Protein AF-A0A8B7E4Q3-F1 (afdb_monomer_lite)

Radius of gyration: 34.25 Å; chains: 1; bounding box: 124×42×82 Å

Structure (mmCIF, N/CA/C/O backbone):
data_AF-A0A8B7E4Q3-F1
#
_entry.id   AF-A0A8B7E4Q3-F1
#
loop_
_atom_site.group_PDB
_atom_site.id
_atom_site.type_symbol
_atom_site.label_atom_id
_atom_site.label_alt_id
_atom_site.label_comp_id
_atom_site.label_asym_id
_atom_site.label_entity_id
_atom_site.label_seq_id
_atom_site.pdbx_PDB_ins_code
_atom_site.Cartn_x
_atom_site.Cartn_y
_atom_site.Cartn_z
_atom_site.occupancy
_atom_site.B_iso_or_equiv
_atom_site.auth_seq_id
_atom_site.auth_comp_id
_atom_site.auth_asym_id
_atom_site.auth_atom_id
_atom_site.pdbx_PDB_model_num
ATOM 1 N N . GLU A 1 1 ? 48.340 -11.594 -57.874 1.00 63.03 1 GLU A N 1
ATOM 2 C CA . GLU A 1 1 ? 48.490 -11.713 -56.404 1.00 63.03 1 GLU A CA 1
ATOM 3 C C . GLU A 1 1 ? 48.095 -10.450 -55.643 1.00 63.03 1 GLU A C 1
ATOM 5 O O . GLU A 1 1 ? 47.131 -10.511 -54.893 1.00 63.03 1 GLU A O 1
ATOM 10 N N . SER A 1 2 ? 48.742 -9.301 -55.885 1.00 68.12 2 SER A N 1
ATOM 11 C CA . SER A 1 2 ? 48.468 -8.032 -55.172 1.00 68.12 2 SER A CA 1
ATOM 12 C C . SER A 1 2 ? 46.992 -7.574 -55.202 1.00 68.12 2 SER A C 1
ATOM 14 O O . SER A 1 2 ? 46.429 -7.210 -54.172 1.00 68.12 2 SER A O 1
ATOM 16 N N . VAL A 1 3 ? 46.312 -7.699 -56.349 1.00 72.69 3 VAL A N 1
ATOM 17 C CA . VAL A 1 3 ? 44.893 -7.304 -56.499 1.00 72.69 3 VAL A CA 1
ATOM 18 C C . VAL A 1 3 ? 43.944 -8.160 -55.641 1.00 72.69 3 VAL A C 1
ATOM 20 O O . VAL A 1 3 ? 42.992 -7.633 -55.069 1.00 72.69 3 VAL A O 1
ATOM 23 N N . ASN A 1 4 ? 44.225 -9.459 -55.479 1.00 83.12 4 ASN A N 1
ATOM 24 C CA . ASN A 1 4 ? 43.410 -10.347 -54.638 1.00 83.12 4 ASN A CA 1
ATOM 25 C C . ASN A 1 4 ? 43.592 -10.047 -53.146 1.00 83.12 4 ASN A C 1
ATOM 27 O O . ASN A 1 4 ? 42.619 -10.067 -52.398 1.00 83.12 4 ASN A O 1
ATOM 31 N N . LEU A 1 5 ? 44.814 -9.716 -52.718 1.00 86.19 5 LEU A N 1
ATOM 32 C CA . LEU A 1 5 ? 45.098 -9.290 -51.344 1.00 86.19 5 LEU A CA 1
ATOM 33 C C . LEU A 1 5 ? 44.357 -7.997 -50.986 1.00 86.19 5 LEU A C 1
ATOM 35 O O . LEU A 1 5 ? 43.755 -7.915 -49.916 1.00 86.19 5 LEU A O 1
ATOM 39 N N . GLN A 1 6 ? 44.325 -7.023 -51.899 1.00 89.50 6 GLN A N 1
ATOM 40 C CA . GLN A 1 6 ? 43.583 -5.779 -51.688 1.00 89.50 6 GLN A CA 1
ATOM 41 C C . GLN A 1 6 ? 42.069 -6.018 -51.602 1.00 89.50 6 GLN A C 1
ATOM 43 O O . GLN A 1 6 ? 41.389 -5.427 -50.764 1.00 89.50 6 GLN A O 1
ATOM 48 N N . MET A 1 7 ? 41.533 -6.908 -52.440 1.00 90.31 7 MET A N 1
ATOM 49 C CA . MET A 1 7 ? 40.113 -7.261 -52.415 1.00 90.31 7 MET A CA 1
ATOM 50 C C . MET A 1 7 ? 39.722 -7.953 -51.100 1.00 90.31 7 MET A C 1
ATOM 52 O O . MET A 1 7 ? 38.704 -7.605 -50.503 1.00 90.31 7 MET A O 1
ATOM 56 N N . ILE A 1 8 ? 40.555 -8.877 -50.609 1.00 92.06 8 ILE A N 1
ATOM 57 C CA . ILE A 1 8 ? 40.358 -9.553 -49.318 1.00 92.06 8 ILE A CA 1
ATOM 58 C C . ILE A 1 8 ? 40.423 -8.550 -48.160 1.00 92.06 8 ILE A C 1
ATOM 60 O O . ILE A 1 8 ? 39.567 -8.585 -47.277 1.00 92.06 8 ILE A O 1
ATOM 64 N N . ALA A 1 9 ? 41.387 -7.626 -48.174 1.00 92.25 9 ALA A N 1
ATOM 65 C CA . ALA A 1 9 ? 41.511 -6.593 -47.148 1.00 92.25 9 ALA A CA 1
ATOM 66 C C . ALA A 1 9 ? 40.266 -5.692 -47.082 1.00 92.25 9 ALA A C 1
ATOM 68 O O . ALA A 1 9 ? 39.753 -5.420 -45.996 1.00 92.25 9 ALA A O 1
ATOM 69 N N . ASN A 1 10 ? 39.733 -5.294 -48.240 1.00 93.12 10 ASN A N 1
ATOM 70 C CA . ASN A 1 10 ? 38.515 -4.489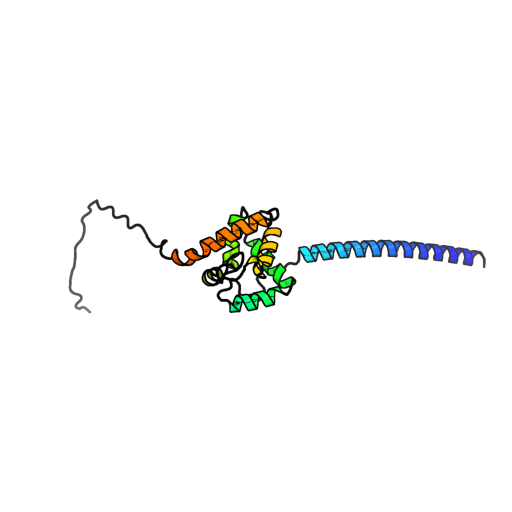 -48.311 1.00 93.12 10 ASN A CA 1
ATOM 71 C C . ASN A 1 10 ? 37.298 -5.253 -47.760 1.00 93.12 10 ASN A C 1
ATOM 73 O O . ASN A 1 10 ? 36.535 -4.696 -46.973 1.00 93.12 10 ASN A O 1
ATOM 77 N N . LEU A 1 11 ? 37.142 -6.538 -48.106 1.00 94.50 11 LEU A N 1
ATOM 78 C CA . LEU A 1 11 ? 36.062 -7.381 -47.579 1.00 94.50 11 LEU A CA 1
ATOM 79 C C . LEU A 1 11 ? 36.149 -7.547 -46.058 1.00 94.50 11 LEU A C 1
ATOM 81 O O . LEU A 1 11 ? 35.133 -7.452 -45.372 1.00 94.50 11 LEU A O 1
ATOM 85 N N . LEU A 1 12 ? 37.354 -7.754 -45.519 1.00 93.94 12 LEU A N 1
ATOM 86 C CA . LEU A 1 12 ? 37.570 -7.852 -44.075 1.00 93.94 12 LEU A CA 1
ATOM 87 C C . LEU A 1 12 ? 37.208 -6.547 -43.361 1.00 93.94 12 LEU A C 1
ATOM 89 O O . LEU A 1 12 ? 36.534 -6.592 -42.334 1.00 93.94 12 LEU A O 1
ATOM 93 N N . ALA A 1 13 ? 37.580 -5.394 -43.921 1.00 93.62 13 ALA A N 1
ATOM 94 C CA . ALA A 1 13 ? 37.199 -4.094 -43.374 1.00 93.62 13 ALA A CA 1
ATOM 95 C C . ALA A 1 13 ? 35.671 -3.910 -43.352 1.00 93.62 13 ALA A C 1
ATOM 97 O O . ALA A 1 13 ? 35.115 -3.481 -42.340 1.00 93.62 13 ALA A O 1
ATOM 98 N N . THR A 1 14 ? 34.974 -4.304 -44.424 1.00 95.44 14 THR A N 1
ATOM 99 C CA . THR A 1 14 ? 33.503 -4.276 -44.469 1.00 95.44 14 THR A CA 1
ATOM 100 C C . THR A 1 14 ? 32.882 -5.199 -43.421 1.00 95.44 14 THR A C 1
ATOM 102 O O . THR A 1 14 ? 31.954 -4.801 -42.720 1.00 95.44 14 THR A O 1
ATOM 105 N N . VAL A 1 15 ? 33.402 -6.420 -43.265 1.00 96.44 15 VAL A N 1
ATOM 106 C CA . VAL A 1 15 ? 32.907 -7.367 -42.256 1.00 96.44 15 VAL A CA 1
ATOM 107 C C . VAL A 1 15 ? 33.119 -6.826 -40.842 1.00 96.44 15 VAL A C 1
ATOM 109 O O . VAL A 1 15 ? 32.200 -6.906 -40.030 1.00 96.44 15 VAL A O 1
ATOM 112 N N . ILE A 1 16 ? 34.282 -6.239 -40.547 1.00 96.00 16 ILE A N 1
ATOM 113 C CA . ILE A 1 16 ? 34.574 -5.637 -39.237 1.00 96.00 16 ILE A CA 1
ATOM 114 C C . ILE A 1 16 ? 33.615 -4.478 -38.949 1.00 96.00 16 ILE A C 1
ATOM 116 O O . ILE A 1 16 ? 33.017 -4.448 -37.875 1.00 96.00 16 ILE A O 1
ATOM 120 N N . SER A 1 17 ? 33.397 -3.586 -39.919 1.00 95.19 17 SER A N 1
ATOM 121 C CA . SER A 1 17 ? 32.436 -2.483 -39.780 1.00 95.19 17 SER A CA 1
ATOM 122 C C . SER A 1 17 ? 31.033 -3.001 -39.451 1.00 95.19 17 SER A C 1
ATOM 124 O O . SER A 1 17 ? 30.410 -2.560 -38.487 1.00 95.19 17 SER A O 1
ATOM 126 N N . ASN A 1 18 ? 30.560 -4.011 -40.189 1.00 96.56 18 ASN A N 1
ATOM 127 C CA . ASN A 1 18 ? 29.249 -4.611 -39.946 1.00 96.56 18 ASN A CA 1
ATOM 128 C C . ASN A 1 18 ? 29.158 -5.253 -38.549 1.00 96.56 18 ASN A C 1
ATOM 130 O O . ASN A 1 18 ? 28.115 -5.187 -37.901 1.00 96.56 18 ASN A O 1
ATOM 134 N N . GLN A 1 19 ? 30.242 -5.865 -38.060 1.00 95.38 19 GLN A N 1
ATOM 135 C CA . GLN A 1 19 ? 30.295 -6.449 -36.715 1.00 95.38 19 GLN A CA 1
ATOM 136 C C . GLN A 1 19 ? 30.190 -5.389 -35.613 1.00 95.38 19 GLN A C 1
ATOM 138 O O . GLN A 1 19 ? 29.518 -5.615 -34.604 1.00 95.38 19 GLN A O 1
ATOM 143 N N . GLU A 1 20 ? 30.833 -4.236 -35.783 1.00 95.75 20 GLU A N 1
ATOM 144 C CA . GLU A 1 20 ? 30.731 -3.132 -34.825 1.00 95.75 20 GLU A CA 1
ATOM 145 C C . GLU A 1 20 ? 29.317 -2.555 -34.765 1.00 95.75 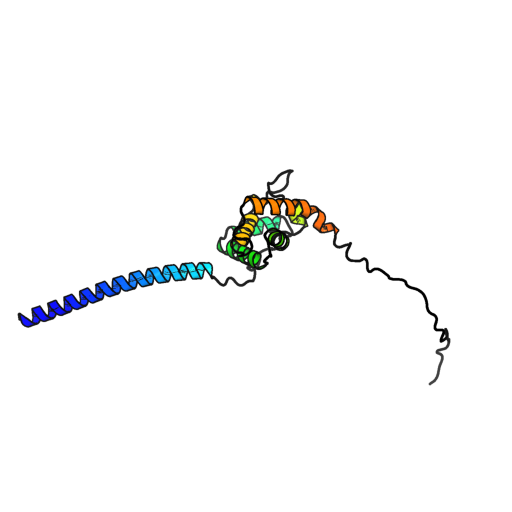20 GLU A C 1
ATOM 147 O O . GLU A 1 20 ? 28.796 -2.309 -33.673 1.00 95.75 20 GLU A O 1
ATOM 152 N N . ASP A 1 21 ? 28.666 -2.402 -35.916 1.00 96.69 21 ASP A N 1
ATOM 153 C CA . ASP A 1 21 ? 27.304 -1.880 -35.977 1.00 96.69 21 ASP A CA 1
ATOM 154 C C . ASP A 1 21 ? 26.291 -2.854 -35.364 1.00 96.69 21 ASP A C 1
ATOM 156 O O . ASP A 1 21 ? 25.466 -2.444 -34.544 1.00 96.69 21 ASP A O 1
ATOM 160 N N . ILE A 1 22 ? 26.424 -4.161 -35.626 1.00 97.06 22 ILE A N 1
ATOM 161 C CA . ILE A 1 22 ? 25.595 -5.192 -34.978 1.00 97.06 22 ILE A CA 1
ATOM 162 C C . ILE A 1 22 ? 25.733 -5.129 -33.451 1.00 97.06 22 ILE A C 1
ATOM 164 O O . ILE A 1 22 ? 24.725 -5.176 -32.740 1.00 97.06 22 ILE A O 1
ATOM 168 N N . LYS A 1 23 ? 26.957 -4.983 -32.925 1.00 97.00 23 LYS A N 1
ATOM 169 C CA . LYS A 1 23 ? 27.190 -4.880 -31.474 1.00 97.00 23 LYS A CA 1
ATOM 170 C C . LYS A 1 23 ? 26.499 -3.658 -30.868 1.00 97.00 23 LYS A C 1
ATOM 172 O O . LYS A 1 23 ? 25.874 -3.776 -29.812 1.00 97.00 23 LYS A O 1
ATOM 177 N N . LYS A 1 24 ? 26.561 -2.499 -31.535 1.00 95.81 24 LYS A N 1
ATOM 178 C CA . LYS A 1 24 ? 25.865 -1.279 -31.084 1.00 95.81 24 LYS A CA 1
ATOM 179 C C . LYS A 1 24 ? 24.353 -1.495 -31.036 1.00 95.81 24 LYS A C 1
ATOM 181 O O . LYS A 1 24 ? 23.717 -1.180 -30.027 1.00 95.81 24 LYS A O 1
ATOM 186 N N . THR A 1 25 ? 23.778 -2.090 -32.080 1.00 96.19 25 THR A N 1
ATOM 187 C CA . THR A 1 25 ? 22.341 -2.385 -32.135 1.00 96.19 25 THR A CA 1
ATOM 188 C C . THR A 1 25 ? 21.921 -3.384 -31.054 1.00 96.19 25 THR A C 1
ATOM 190 O O . THR A 1 25 ? 20.902 -3.181 -30.397 1.00 96.19 25 THR A O 1
ATOM 193 N N . GLN A 1 26 ? 22.721 -4.419 -30.784 1.00 96.38 26 GLN A N 1
ATOM 194 C CA . GLN A 1 26 ? 22.452 -5.378 -29.704 1.00 96.38 26 GLN A CA 1
ATOM 195 C C . GLN A 1 26 ? 22.461 -4.725 -28.317 1.00 96.38 26 GLN A C 1
ATOM 197 O O . GLN A 1 26 ? 21.591 -5.019 -27.490 1.00 96.38 26 GLN A O 1
ATOM 202 N N . ALA A 1 27 ? 23.401 -3.811 -28.058 1.00 96.12 27 ALA A N 1
ATOM 203 C CA .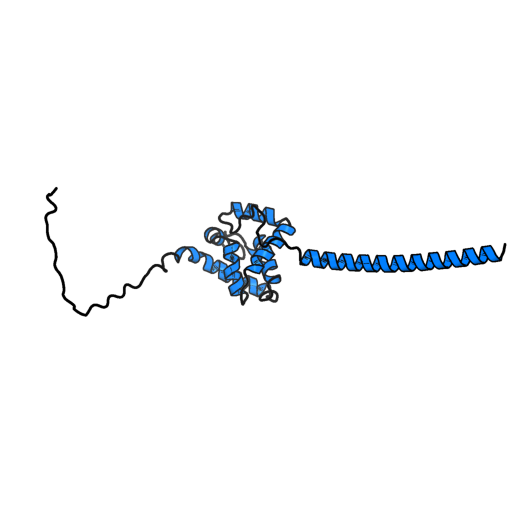 ALA A 1 27 ? 23.433 -3.053 -26.810 1.00 96.12 27 ALA A CA 1
ATOM 204 C C . ALA A 1 27 ? 22.164 -2.197 -26.646 1.00 96.12 27 ALA A C 1
ATOM 206 O O . ALA A 1 27 ? 21.533 -2.212 -25.585 1.00 96.12 27 ALA A O 1
ATOM 207 N N . MET A 1 28 ? 21.734 -1.523 -27.718 1.00 96.31 28 MET A N 1
ATOM 208 C CA . MET A 1 28 ? 20.493 -0.745 -27.734 1.00 96.31 28 MET A CA 1
ATOM 209 C C . MET A 1 28 ? 19.260 -1.624 -27.480 1.00 96.31 28 MET A C 1
ATOM 211 O O . MET A 1 28 ? 18.446 -1.297 -26.616 1.00 96.31 28 MET A O 1
ATOM 215 N N . HIS A 1 29 ? 19.133 -2.758 -28.175 1.00 94.69 29 HIS A N 1
ATOM 216 C CA . HIS A 1 29 ? 18.022 -3.694 -27.981 1.00 94.69 29 HIS A CA 1
ATOM 217 C C . HIS A 1 29 ? 17.989 -4.244 -26.555 1.00 94.69 29 HIS A C 1
ATOM 219 O O . HIS A 1 29 ? 16.922 -4.330 -25.956 1.00 94.69 29 HIS A O 1
ATOM 225 N N . THR A 1 30 ? 19.147 -4.552 -25.968 1.00 96.12 30 THR A N 1
ATOM 226 C CA . THR A 1 30 ? 19.236 -5.006 -24.573 1.00 96.12 30 THR A CA 1
ATOM 227 C C . THR A 1 30 ? 18.703 -3.941 -23.614 1.00 96.12 30 THR A C 1
ATOM 229 O O . THR A 1 30 ? 17.897 -4.246 -22.734 1.00 96.12 30 THR A O 1
ATOM 232 N N . ALA A 1 31 ? 19.077 -2.674 -23.814 1.00 93.75 31 ALA A N 1
ATOM 233 C CA . ALA A 1 31 ? 18.566 -1.562 -23.013 1.00 93.75 31 ALA A CA 1
ATOM 234 C C . ALA A 1 31 ? 17.048 -1.358 -23.196 1.00 93.75 31 ALA A C 1
ATOM 236 O O . ALA A 1 31 ? 16.321 -1.146 -22.219 1.00 93.75 31 ALA A O 1
ATOM 237 N N . GLN A 1 32 ? 16.548 -1.476 -24.430 1.00 94.31 32 GLN A N 1
ATOM 238 C CA . GLN A 1 32 ? 15.117 -1.410 -24.736 1.00 94.31 32 GLN A CA 1
ATOM 239 C C . GLN A 1 32 ? 14.344 -2.559 -24.077 1.00 94.31 32 GLN A C 1
ATOM 241 O O . GLN A 1 32 ? 13.346 -2.301 -23.407 1.00 94.31 32 GLN A O 1
ATOM 246 N N . ILE A 1 33 ? 14.831 -3.800 -24.168 1.00 93.31 33 ILE A N 1
ATOM 247 C CA . ILE A 1 33 ? 14.244 -4.978 -23.512 1.00 93.31 33 ILE A CA 1
ATOM 248 C C . ILE A 1 33 ? 14.216 -4.791 -21.994 1.00 93.31 33 ILE A C 1
ATOM 250 O O . ILE A 1 33 ? 13.194 -5.053 -21.368 1.00 93.31 33 ILE A O 1
ATOM 254 N N . GLN A 1 34 ? 15.287 -4.283 -21.380 1.00 90.44 34 GLN A N 1
ATOM 255 C CA . GLN A 1 34 ? 15.304 -3.994 -19.942 1.00 90.44 34 GLN A CA 1
ATOM 256 C C . GLN A 1 34 ? 14.295 -2.906 -19.545 1.00 90.44 34 GLN A C 1
ATOM 258 O O . GLN A 1 34 ? 13.744 -2.942 -18.444 1.00 90.44 34 GLN A O 1
ATOM 263 N N . SER A 1 35 ? 14.055 -1.918 -20.409 1.00 88.69 35 SER A N 1
ATOM 264 C CA . SER A 1 35 ? 13.027 -0.892 -20.198 1.00 88.69 35 SER A CA 1
ATOM 265 C C . SER A 1 35 ? 11.617 -1.472 -20.336 1.00 88.69 35 SER A C 1
ATOM 267 O O . SER A 1 35 ? 10.773 -1.246 -19.469 1.00 88.69 35 SER A O 1
ATOM 269 N N . ILE A 1 36 ? 11.374 -2.281 -21.373 1.00 85.25 36 ILE A N 1
ATOM 270 C CA . ILE A 1 36 ? 10.099 -2.973 -21.601 1.00 85.25 36 ILE A CA 1
ATOM 271 C C . ILE A 1 36 ? 9.807 -3.937 -20.455 1.00 85.25 36 ILE A C 1
ATOM 273 O O . ILE A 1 36 ? 8.712 -3.893 -19.917 1.00 85.25 36 ILE A O 1
ATOM 277 N N . ARG A 1 37 ? 10.782 -4.739 -20.015 1.00 81.31 37 ARG A N 1
ATOM 278 C CA . ARG A 1 37 ? 10.640 -5.640 -18.865 1.00 81.31 37 ARG A CA 1
ATOM 279 C C . ARG A 1 37 ? 10.245 -4.877 -17.608 1.00 81.31 37 ARG A C 1
ATOM 281 O O . ARG A 1 37 ? 9.271 -5.248 -16.977 1.00 81.31 37 ARG A O 1
ATOM 288 N N . ARG A 1 38 ? 10.917 -3.762 -17.299 1.00 76.00 38 ARG A N 1
ATOM 289 C CA . ARG A 1 38 ? 10.534 -2.899 -16.168 1.00 76.00 38 ARG A CA 1
ATOM 290 C C . ARG A 1 38 ? 9.110 -2.367 -16.307 1.00 76.00 38 ARG A C 1
ATOM 292 O O . ARG A 1 38 ? 8.372 -2.351 -15.331 1.00 76.00 38 ARG A O 1
ATOM 299 N N . LYS A 1 39 ? 8.706 -1.943 -17.508 1.00 72.50 39 LYS A N 1
ATOM 300 C CA . LYS A 1 39 ? 7.333 -1.491 -17.768 1.00 72.50 39 LYS A CA 1
ATOM 301 C C . LYS A 1 39 ? 6.323 -2.626 -17.640 1.00 72.50 39 LYS A C 1
ATOM 303 O O . LYS A 1 39 ? 5.285 -2.397 -17.048 1.00 72.50 39 LYS A O 1
ATOM 308 N N . LEU A 1 40 ? 6.618 -3.825 -18.134 1.00 63.38 40 LEU A N 1
ATOM 309 C CA . LEU A 1 40 ? 5.762 -5.003 -17.998 1.00 63.38 40 LEU A CA 1
ATOM 310 C C . LEU A 1 40 ? 5.682 -5.475 -16.549 1.00 63.38 40 LEU A C 1
ATOM 312 O O . LEU A 1 40 ? 4.592 -5.765 -16.090 1.00 63.38 40 LEU A O 1
ATOM 316 N N . ASP A 1 41 ? 6.772 -5.438 -15.784 1.00 63.19 41 ASP A N 1
ATOM 317 C CA . ASP A 1 41 ? 6.725 -5.685 -14.344 1.00 63.19 41 ASP A CA 1
ATOM 318 C C . ASP A 1 41 ? 5.792 -4.671 -13.664 1.00 63.19 41 ASP A C 1
ATOM 320 O O . ASP A 1 41 ? 5.054 -5.027 -12.751 1.00 63.19 41 ASP A O 1
ATOM 324 N N . LEU A 1 42 ? 5.770 -3.407 -14.099 1.00 58.00 42 LEU A N 1
ATOM 325 C CA . LEU A 1 42 ? 4.823 -2.396 -13.606 1.00 58.00 42 LEU A CA 1
ATOM 326 C C . LEU A 1 42 ? 3.383 -2.633 -14.100 1.00 58.00 42 LEU A C 1
ATOM 328 O O . LEU A 1 42 ? 2.450 -2.386 -13.339 1.00 58.00 42 LEU A O 1
ATOM 332 N N . ASN A 1 43 ? 3.219 -3.135 -15.326 1.00 50.66 43 ASN A N 1
ATOM 333 C CA . ASN A 1 43 ? 1.938 -3.342 -16.006 1.00 50.66 43 ASN A CA 1
ATOM 334 C C . ASN A 1 43 ? 1.385 -4.764 -15.903 1.00 50.66 43 ASN A C 1
ATOM 336 O O . ASN A 1 43 ? 0.366 -5.027 -16.538 1.00 50.66 43 ASN A O 1
ATOM 340 N N . ASP A 1 44 ? 2.035 -5.661 -15.153 1.00 49.91 44 ASP A N 1
ATOM 341 C CA . ASP A 1 44 ? 1.662 -7.069 -15.081 1.00 49.91 44 ASP A CA 1
ATOM 342 C C . ASP A 1 44 ? 0.159 -7.126 -14.789 1.00 49.91 44 ASP A C 1
ATOM 344 O O . ASP A 1 44 ? -0.329 -6.618 -13.763 1.00 49.91 44 ASP A O 1
ATOM 348 N N . HIS A 1 45 ? -0.581 -7.649 -15.772 1.00 48.31 45 HIS A N 1
ATOM 349 C CA . HIS A 1 45 ? -2.004 -7.948 -15.706 1.00 48.31 45 HIS A CA 1
ATOM 350 C C . HIS A 1 45 ? -2.169 -9.128 -14.751 1.00 48.31 45 HIS A C 1
ATOM 352 O O . HIS A 1 45 ? -2.536 -10.240 -15.108 1.00 48.31 45 HIS A O 1
ATOM 358 N N . ILE A 1 46 ? -1.851 -8.867 -13.494 1.00 49.22 46 ILE A N 1
ATOM 359 C CA . ILE A 1 46 ? -2.449 -9.521 -12.359 1.00 49.22 46 ILE A CA 1
ATOM 360 C C . ILE A 1 46 ? -3.948 -9.321 -12.559 1.00 49.22 46 ILE A C 1
ATOM 362 O O . ILE A 1 46 ? -4.395 -8.166 -12.604 1.00 49.22 46 ILE A O 1
ATOM 366 N N . SER A 1 47 ? -4.675 -10.424 -12.765 1.00 48.78 47 SER A N 1
ATOM 367 C CA . SER A 1 47 ? -6.138 -10.425 -12.768 1.00 48.78 47 SER A CA 1
ATOM 368 C C . SER A 1 47 ? -6.621 -9.553 -11.605 1.00 48.78 47 SER A C 1
ATOM 370 O O . SER A 1 47 ? -6.019 -9.627 -10.531 1.00 48.78 47 SER A O 1
ATOM 372 N N . PRO A 1 48 ? -7.664 -8.723 -11.768 1.00 54.50 48 PRO A N 1
ATOM 373 C CA . PRO A 1 48 ? -8.262 -8.004 -10.637 1.00 54.50 48 PRO A CA 1
ATOM 374 C C . PRO A 1 48 ? -8.675 -8.951 -9.495 1.00 54.50 48 PRO A C 1
ATOM 376 O O . PRO A 1 48 ? -8.861 -8.512 -8.358 1.00 54.50 48 PRO A O 1
ATOM 379 N N . ASP A 1 49 ? -8.774 -10.247 -9.791 1.00 65.00 49 ASP A N 1
ATOM 380 C CA . ASP A 1 49 ? -9.086 -11.296 -8.841 1.00 65.00 49 ASP A CA 1
ATOM 381 C C . ASP A 1 49 ? -7.915 -11.593 -7.900 1.00 65.00 49 ASP A C 1
ATOM 383 O O . ASP A 1 49 ? -6.766 -11.819 -8.298 1.00 65.00 49 ASP A O 1
ATOM 387 N N . LEU A 1 50 ? -8.241 -11.621 -6.611 1.00 79.56 50 LEU A N 1
ATOM 388 C CA . LEU A 1 50 ? -7.353 -12.095 -5.562 1.00 79.56 50 LEU A CA 1
ATOM 389 C C . LEU A 1 50 ? -6.875 -13.528 -5.870 1.00 79.56 50 LEU A C 1
ATOM 391 O O . LEU A 1 50 ? -7.685 -14.363 -6.276 1.00 79.56 50 LEU A O 1
ATOM 395 N N . PRO A 1 51 ? -5.587 -13.851 -5.641 1.00 76.94 51 PRO A N 1
ATOM 396 C CA . PRO A 1 51 ? -5.080 -15.207 -5.786 1.00 76.94 51 PRO A CA 1
ATOM 397 C C . PRO A 1 51 ? -5.887 -16.180 -4.928 1.00 76.94 51 PRO A C 1
ATOM 399 O O . PRO A 1 51 ? -6.266 -15.856 -3.797 1.00 76.94 51 PRO A O 1
ATOM 402 N N . GLU A 1 52 ? -6.110 -17.381 -5.453 1.00 75.19 52 GLU A N 1
ATOM 403 C CA . GLU A 1 52 ? -6.920 -18.392 -4.783 1.00 75.19 52 GLU A CA 1
ATOM 404 C C . GLU A 1 52 ? -6.375 -18.701 -3.375 1.00 75.19 52 GLU A C 1
ATOM 406 O O . GLU A 1 52 ? -5.171 -18.868 -3.145 1.00 75.19 52 GLU A O 1
ATOM 411 N N . GLY A 1 53 ? -7.278 -18.711 -2.394 1.00 81.19 53 GLY A N 1
ATOM 412 C CA . GLY A 1 53 ? -6.958 -18.987 -0.996 1.00 81.19 53 GLY A CA 1
ATOM 413 C C . GLY A 1 53 ? -6.375 -17.818 -0.193 1.00 81.19 53 GLY A C 1
ATOM 414 O O . GLY A 1 53 ? -5.880 -18.063 0.906 1.00 81.19 53 GLY A O 1
ATOM 415 N N . ILE A 1 54 ? -6.378 -16.573 -0.676 1.00 87.81 54 ILE A N 1
ATOM 416 C CA . ILE A 1 54 ? -6.064 -15.404 0.167 1.00 87.81 54 ILE A CA 1
ATOM 417 C C . ILE A 1 54 ? -7.281 -15.086 1.064 1.00 87.81 54 ILE A C 1
ATOM 419 O O . ILE A 1 54 ? -8.320 -14.705 0.526 1.00 87.81 54 ILE A O 1
ATOM 423 N N . PRO A 1 55 ? -7.191 -15.233 2.406 1.00 86.12 55 PRO A N 1
ATOM 424 C CA . PRO A 1 55 ? -8.332 -15.050 3.305 1.00 86.12 55 PRO A CA 1
ATOM 425 C C . PRO A 1 55 ? -8.571 -13.558 3.574 1.00 86.12 55 PRO A C 1
ATOM 427 O O . PRO A 1 55 ? -8.160 -13.012 4.596 1.00 86.12 55 PRO A O 1
ATOM 430 N N . LEU A 1 56 ? -9.184 -12.874 2.607 1.00 88.69 56 LEU A N 1
ATOM 431 C CA . LEU A 1 56 ? -9.562 -11.469 2.713 1.00 88.69 56 LEU A CA 1
ATOM 432 C C . LEU A 1 56 ? -11.083 -11.292 2.556 1.00 88.69 56 LEU A C 1
ATOM 434 O O . LEU A 1 56 ? -11.659 -11.859 1.626 1.00 88.69 56 LEU A O 1
ATOM 438 N N . PRO A 1 57 ? -11.742 -10.493 3.418 1.00 92.06 57 PRO A N 1
ATOM 439 C CA . PRO A 1 57 ? -11.203 -9.916 4.653 1.00 92.06 57 PRO A CA 1
ATOM 440 C C . PRO A 1 57 ? -10.918 -10.999 5.701 1.00 92.06 57 PRO A C 1
ATOM 442 O O . PRO A 1 57 ? -11.670 -11.967 5.797 1.00 92.06 57 PRO A O 1
ATOM 445 N N . ALA A 1 58 ? -9.866 -10.814 6.501 1.00 93.12 58 ALA A N 1
ATOM 446 C CA . ALA A 1 58 ? -9.510 -11.766 7.550 1.00 93.12 58 ALA A CA 1
ATOM 447 C C . ALA A 1 58 ? -10.530 -11.718 8.700 1.00 93.12 58 ALA A C 1
ATOM 449 O O . ALA A 1 58 ? -10.791 -10.649 9.264 1.00 93.12 58 ALA A O 1
ATOM 450 N N . LYS A 1 59 ? -11.098 -12.874 9.046 1.00 92.50 59 LYS A N 1
ATOM 451 C CA . LYS A 1 59 ? -12.184 -13.066 10.023 1.00 92.50 59 LYS A CA 1
ATOM 452 C C . LYS A 1 59 ? -11.723 -13.674 11.341 1.00 92.50 59 LYS A C 1
ATOM 454 O O . LYS A 1 59 ? -12.460 -13.605 12.324 1.00 92.50 59 LYS A O 1
ATOM 459 N N . SER A 1 60 ? -10.511 -14.218 11.391 1.00 94.31 60 SER A N 1
ATOM 460 C CA . SER A 1 60 ? -9.906 -14.746 12.612 1.00 94.31 60 SER A CA 1
ATOM 461 C C . SER A 1 60 ? -8.423 -14.376 12.718 1.00 94.31 60 SER A C 1
ATOM 463 O O . SER A 1 60 ? -7.831 -13.863 11.767 1.00 94.31 60 SER A O 1
ATOM 465 N N . MET A 1 61 ? -7.818 -14.604 13.887 1.00 92.75 61 MET A N 1
ATOM 466 C CA . MET A 1 61 ? -6.382 -14.360 14.072 1.00 92.75 61 MET A CA 1
ATOM 467 C C . MET A 1 61 ? -5.537 -15.389 13.312 1.00 92.75 61 MET A C 1
ATOM 469 O O . MET A 1 61 ? -4.497 -15.042 12.768 1.00 92.75 61 MET A O 1
ATOM 473 N N . GLU A 1 62 ? -6.027 -16.621 13.182 1.00 93.81 62 GLU A N 1
ATOM 474 C CA . GLU A 1 62 ? -5.388 -17.678 12.396 1.00 93.81 62 GLU A CA 1
ATOM 475 C C . GLU A 1 62 ? -5.325 -17.299 10.908 1.00 93.81 62 GLU A C 1
ATOM 477 O O . GLU A 1 62 ? -4.306 -17.503 10.249 1.00 93.81 62 GLU A O 1
ATOM 482 N N . GLU A 1 63 ? -6.385 -16.679 10.373 1.00 94.12 63 GLU A N 1
ATOM 483 C CA . GLU A 1 63 ? -6.377 -16.148 9.006 1.00 94.12 63 GLU A CA 1
ATOM 484 C C . GLU A 1 63 ? -5.355 -15.014 8.828 1.00 94.12 63 GLU A C 1
ATOM 486 O O . GLU A 1 63 ? -4.746 -14.916 7.762 1.00 94.12 63 GLU A O 1
ATOM 491 N N . ILE A 1 64 ? -5.108 -14.193 9.859 1.00 94.19 64 ILE A N 1
ATOM 492 C CA . ILE A 1 64 ? -4.050 -13.168 9.835 1.00 94.19 64 ILE A CA 1
ATOM 493 C C . ILE A 1 64 ? -2.663 -13.803 9.766 1.00 94.19 64 ILE A C 1
ATOM 495 O O . ILE A 1 64 ? -1.812 -13.307 9.023 1.00 94.19 64 ILE A O 1
ATOM 499 N N . ASP A 1 65 ? -2.426 -14.883 10.504 1.00 93.38 65 ASP A N 1
ATOM 500 C CA . ASP A 1 65 ? -1.139 -15.581 10.492 1.00 93.38 65 ASP A CA 1
ATOM 501 C C . ASP A 1 65 ? -0.882 -16.225 9.121 1.00 93.38 65 ASP A C 1
ATOM 503 O O . ASP A 1 65 ? 0.176 -16.012 8.518 1.00 93.38 65 ASP A O 1
ATOM 507 N N . ILE A 1 66 ? -1.891 -16.904 8.557 1.00 92.88 66 ILE A N 1
ATOM 508 C CA . ILE A 1 66 ? -1.845 -17.453 7.190 1.00 92.88 66 ILE A CA 1
ATOM 509 C C . ILE A 1 66 ? -1.586 -16.338 6.170 1.00 92.88 66 ILE A C 1
ATOM 511 O O . ILE A 1 66 ? -0.758 -16.482 5.267 1.00 92.88 66 ILE A O 1
ATOM 515 N N . LEU A 1 67 ? -2.291 -15.213 6.295 1.00 93.44 67 LEU A N 1
ATOM 516 C CA . LEU A 1 67 ? -2.132 -14.081 5.392 1.00 93.44 67 LEU A CA 1
ATOM 517 C C . LEU A 1 67 ? -0.733 -13.469 5.507 1.00 93.44 67 LEU A C 1
ATOM 519 O O . LEU A 1 67 ? -0.126 -13.152 4.487 1.00 93.44 67 LEU A O 1
ATOM 523 N N . THR A 1 68 ? -0.194 -13.355 6.720 1.00 92.81 68 THR A N 1
ATOM 524 C CA . THR A 1 68 ? 1.160 -12.848 6.971 1.00 92.81 68 THR A CA 1
ATOM 525 C C . THR A 1 68 ? 2.202 -13.720 6.277 1.00 92.81 68 THR A C 1
ATOM 527 O O . THR A 1 68 ? 3.040 -13.180 5.556 1.00 92.81 68 THR A O 1
ATOM 530 N N . GLN A 1 69 ? 2.083 -15.048 6.386 1.00 93.06 69 GLN A N 1
ATOM 531 C CA . GLN A 1 69 ? 2.954 -15.993 5.684 1.00 93.06 69 GLN A CA 1
ATOM 532 C C . GLN A 1 69 ? 2.839 -15.850 4.157 1.00 93.06 69 GLN A C 1
ATOM 534 O O . GLN A 1 69 ? 3.841 -15.762 3.451 1.00 93.06 69 GLN A O 1
ATOM 539 N N . LYS A 1 70 ? 1.620 -15.762 3.609 1.00 92.12 70 LYS A N 1
ATOM 540 C CA . LYS A 1 70 ? 1.422 -15.596 2.156 1.00 92.12 70 LYS A CA 1
ATOM 541 C C . LYS A 1 70 ? 1.973 -14.268 1.633 1.00 92.12 70 LYS A C 1
ATOM 543 O O . LYS A 1 70 ? 2.486 -14.209 0.515 1.00 92.12 70 LYS A O 1
ATOM 548 N N . LEU A 1 71 ? 1.891 -13.207 2.433 1.00 93.44 71 LEU A N 1
ATOM 549 C CA . LEU A 1 71 ? 2.398 -11.877 2.097 1.00 93.44 71 LEU A CA 1
ATOM 550 C C . LEU A 1 71 ? 3.926 -11.755 2.194 1.00 93.44 71 LEU A C 1
ATOM 552 O O . LEU A 1 71 ? 4.465 -10.719 1.792 1.00 93.44 71 LEU A O 1
ATOM 556 N N . GLU A 1 72 ? 4.645 -12.780 2.656 1.00 92.31 72 GLU A N 1
ATOM 557 C CA . GLU A 1 72 ? 6.103 -12.847 2.492 1.00 92.31 72 GLU A CA 1
ATOM 558 C C . GLU A 1 72 ? 6.488 -12.880 1.011 1.00 92.31 72 GLU A C 1
ATOM 560 O O . GLU A 1 72 ? 7.486 -12.275 0.619 1.00 92.31 72 GLU A O 1
ATOM 565 N N . ASN A 1 73 ? 5.653 -13.497 0.166 1.00 91.12 73 ASN A N 1
ATOM 566 C CA . ASN A 1 73 ? 5.845 -13.492 -1.275 1.00 91.12 73 ASN A CA 1
ATOM 567 C C . ASN A 1 73 ? 5.596 -12.077 -1.848 1.00 91.12 73 ASN A C 1
ATOM 569 O O . ASN A 1 73 ? 4.452 -11.599 -1.849 1.00 91.12 73 ASN A O 1
ATOM 573 N N . PRO A 1 74 ? 6.622 -11.408 -2.416 1.00 89.75 74 PRO A N 1
ATOM 574 C CA . PRO A 1 74 ? 6.483 -10.047 -2.935 1.00 89.75 74 PRO A CA 1
ATOM 575 C C . PRO A 1 74 ? 5.462 -9.932 -4.069 1.00 89.75 74 PRO A C 1
ATOM 577 O O . PRO A 1 74 ? 4.813 -8.894 -4.209 1.00 89.75 74 PRO A O 1
ATOM 580 N N . ARG A 1 75 ? 5.288 -10.999 -4.862 1.00 88.75 75 ARG A N 1
ATOM 581 C CA . ARG A 1 75 ? 4.300 -11.040 -5.942 1.00 88.75 75 ARG A CA 1
ATOM 582 C C . ARG A 1 75 ? 2.892 -10.981 -5.363 1.00 88.75 75 ARG A C 1
ATOM 584 O O . ARG A 1 75 ? 2.135 -10.098 -5.743 1.00 88.75 75 ARG A O 1
ATOM 591 N N . ILE A 1 76 ? 2.575 -11.840 -4.393 1.00 90.44 76 ILE A N 1
ATOM 592 C CA . ILE A 1 76 ? 1.265 -11.853 -3.720 1.00 90.44 76 ILE A CA 1
ATOM 593 C C . ILE A 1 76 ? 1.000 -10.502 -3.055 1.00 90.44 76 ILE A C 1
ATOM 595 O O . ILE A 1 76 ? -0.054 -9.910 -3.270 1.00 90.44 76 ILE A O 1
ATOM 599 N N . LYS A 1 77 ? 1.978 -9.957 -2.324 1.00 92.31 77 LYS A N 1
ATOM 600 C CA . LYS A 1 77 ? 1.862 -8.635 -1.693 1.00 92.31 77 LYS A CA 1
ATOM 601 C C . LYS A 1 77 ? 1.491 -7.539 -2.692 1.00 92.31 77 LYS A C 1
ATOM 603 O O . LYS A 1 77 ? 0.609 -6.731 -2.411 1.00 92.31 77 LYS A O 1
ATOM 608 N N . LYS A 1 78 ? 2.132 -7.526 -3.864 1.00 90.81 78 LYS A N 1
ATOM 609 C CA . LYS A 1 78 ? 1.840 -6.567 -4.935 1.00 90.81 78 LYS A CA 1
ATOM 610 C C . LYS A 1 78 ? 0.440 -6.756 -5.523 1.00 90.81 78 LYS A C 1
ATOM 612 O O . LYS A 1 78 ? -0.241 -5.761 -5.753 1.00 90.81 78 LYS A O 1
ATOM 617 N N . ILE A 1 79 ? 0.014 -8.003 -5.734 1.00 90.62 79 ILE A N 1
ATOM 618 C CA . ILE A 1 79 ? -1.335 -8.333 -6.214 1.00 90.62 79 ILE A CA 1
ATOM 619 C C . ILE A 1 79 ? -2.388 -7.786 -5.248 1.00 90.62 79 ILE A C 1
ATOM 621 O O . ILE A 1 79 ? -3.261 -7.023 -5.655 1.00 90.62 79 ILE A O 1
ATOM 625 N N . VAL A 1 80 ? -2.260 -8.112 -3.959 1.00 93.00 80 VAL A N 1
ATOM 626 C CA . VAL A 1 80 ? -3.201 -7.653 -2.932 1.00 93.00 80 VAL A CA 1
ATOM 627 C C . VAL A 1 80 ? -3.183 -6.126 -2.832 1.00 93.00 80 VAL A C 1
ATOM 629 O O . VAL A 1 80 ? -4.238 -5.505 -2.793 1.00 93.00 80 VAL A O 1
ATOM 632 N N . ALA A 1 81 ? -2.008 -5.488 -2.854 1.00 94.00 81 ALA A N 1
ATOM 633 C CA . ALA A 1 81 ? -1.916 -4.029 -2.812 1.00 94.00 81 ALA A CA 1
ATOM 634 C C . ALA A 1 81 ? -2.621 -3.355 -4.001 1.00 94.00 81 ALA A C 1
ATOM 636 O O . ALA A 1 81 ? -3.274 -2.332 -3.811 1.00 94.00 81 ALA A O 1
ATOM 637 N N . LYS A 1 82 ? -2.520 -3.925 -5.208 1.00 91.69 82 LYS A N 1
ATOM 638 C CA . LYS A 1 82 ? -3.227 -3.430 -6.398 1.00 91.69 82 LYS A CA 1
ATOM 639 C C . LYS A 1 82 ? -4.741 -3.601 -6.257 1.00 91.69 82 LYS A C 1
ATOM 641 O O . LYS A 1 82 ? -5.458 -2.623 -6.414 1.00 91.69 82 LYS A O 1
ATOM 646 N N . HIS A 1 83 ? -5.199 -4.781 -5.835 1.00 91.69 83 HIS A N 1
ATOM 647 C CA . HIS A 1 83 ? -6.618 -5.041 -5.570 1.00 91.69 83 HIS A CA 1
ATOM 648 C C . HIS A 1 83 ? -7.212 -4.039 -4.562 1.00 91.69 83 HIS A C 1
ATOM 650 O O . HIS A 1 83 ? -8.294 -3.498 -4.763 1.00 91.69 83 HIS A O 1
ATOM 656 N N . ILE A 1 84 ? -6.474 -3.723 -3.493 1.00 93.75 84 ILE A N 1
ATOM 657 C CA . ILE A 1 84 ? -6.890 -2.712 -2.512 1.00 93.75 84 ILE A CA 1
ATOM 658 C C . ILE A 1 84 ? -6.812 -1.287 -3.084 1.00 93.75 84 ILE A C 1
ATOM 660 O O . ILE A 1 84 ? -7.642 -0.446 -2.746 1.00 93.75 84 ILE A O 1
ATOM 664 N N . ALA A 1 85 ? -5.839 -0.987 -3.949 1.00 93.50 85 ALA A N 1
ATOM 665 C CA . ALA A 1 85 ? -5.736 0.316 -4.607 1.00 93.50 85 ALA A CA 1
ATOM 666 C C . ALA A 1 85 ? -6.942 0.593 -5.522 1.00 93.50 85 ALA A C 1
ATOM 668 O O . ALA A 1 85 ? -7.442 1.723 -5.530 1.00 93.50 85 ALA A O 1
ATOM 669 N N . ASP A 1 86 ? -7.431 -0.442 -6.214 1.00 91.19 86 ASP A N 1
ATOM 670 C CA . ASP A 1 86 ? -8.552 -0.389 -7.162 1.00 91.19 86 ASP A CA 1
ATOM 671 C C . ASP A 1 86 ? -9.897 -0.036 -6.495 1.00 91.19 86 ASP A C 1
ATOM 673 O O . ASP A 1 86 ? -10.790 0.498 -7.151 1.00 91.19 86 ASP A O 1
ATOM 677 N N . ILE A 1 87 ? -10.035 -0.228 -5.174 1.00 90.81 87 ILE A N 1
ATOM 678 C CA . ILE A 1 87 ? -11.214 0.211 -4.396 1.00 90.81 87 ILE A CA 1
ATOM 679 C C . ILE A 1 87 ? -11.453 1.720 -4.541 1.00 90.81 87 ILE A C 1
ATOM 681 O O . ILE A 1 87 ? -12.601 2.187 -4.494 1.00 90.81 87 ILE A O 1
ATOM 685 N N . GLY A 1 88 ? -10.369 2.483 -4.700 1.00 88.00 88 GLY A N 1
ATOM 686 C CA . GLY A 1 88 ? -10.427 3.918 -4.909 1.00 88.00 88 GLY A CA 1
ATOM 687 C C . GLY A 1 88 ? -10.804 4.726 -3.664 1.00 88.00 88 GLY A C 1
ATOM 688 O O . GLY A 1 88 ? -10.915 4.235 -2.540 1.00 88.00 88 GLY A O 1
ATOM 689 N N . GLY A 1 89 ? -10.990 6.022 -3.886 1.00 88.94 89 GLY A N 1
ATOM 690 C CA . GLY A 1 89 ? -11.347 6.998 -2.866 1.00 88.94 89 GLY A CA 1
ATOM 691 C C . GLY A 1 89 ? -11.003 8.403 -3.344 1.00 88.94 89 GLY A C 1
ATOM 692 O O . GLY A 1 89 ? -9.974 8.612 -3.984 1.00 88.94 89 GLY A O 1
ATOM 693 N N . GLU A 1 90 ? -11.866 9.369 -3.046 1.00 91.12 90 GLU A N 1
ATOM 694 C CA . GLU A 1 90 ? -11.646 10.774 -3.428 1.00 91.12 90 GLU A CA 1
ATOM 695 C C . GLU A 1 90 ? -10.491 11.414 -2.649 1.00 91.12 90 GLU A C 1
ATOM 697 O O . GLU A 1 90 ? -9.841 12.339 -3.120 1.00 91.12 90 GLU A O 1
ATOM 702 N N . ASN A 1 91 ? -10.239 10.918 -1.440 1.00 94.19 91 ASN A N 1
ATOM 703 C CA . ASN A 1 91 ? -9.187 11.376 -0.545 1.00 94.19 91 ASN A CA 1
ATOM 704 C C . ASN A 1 91 ? -8.721 10.217 0.349 1.00 94.19 91 ASN A C 1
ATOM 706 O O . ASN A 1 91 ? -9.333 9.143 0.373 1.00 94.19 91 ASN A O 1
ATOM 710 N N . LEU A 1 92 ? -7.648 10.449 1.109 1.00 96.12 92 LEU A N 1
ATOM 711 C CA . LEU A 1 92 ? -7.030 9.442 1.972 1.00 96.12 92 LEU A CA 1
ATOM 712 C C . LEU A 1 92 ? -8.011 8.831 2.977 1.00 96.12 92 LEU A C 1
ATOM 714 O O . LEU A 1 92 ? -8.058 7.613 3.123 1.00 96.12 92 LEU A O 1
ATOM 718 N N . ARG A 1 93 ? -8.827 9.654 3.639 1.00 95.25 93 ARG A N 1
ATOM 719 C CA . ARG A 1 93 ? -9.820 9.185 4.613 1.00 95.25 93 ARG A CA 1
ATOM 720 C C . ARG A 1 93 ? -10.823 8.232 3.968 1.00 95.25 93 ARG A C 1
ATOM 722 O O . ARG A 1 93 ? -11.048 7.138 4.483 1.00 95.25 93 ARG A O 1
ATOM 729 N N . ASN A 1 94 ? -11.405 8.629 2.835 1.00 95.12 94 ASN A N 1
ATOM 730 C CA . ASN A 1 94 ? -12.359 7.807 2.089 1.00 95.12 94 ASN A CA 1
ATOM 731 C C .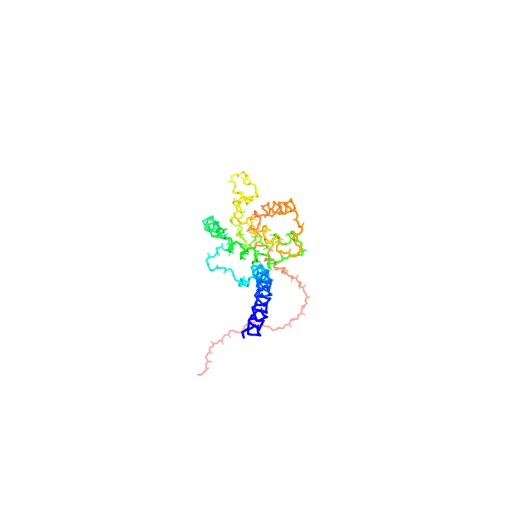 ASN A 1 94 ? -11.717 6.497 1.617 1.00 95.12 94 ASN A C 1
ATOM 733 O O . ASN A 1 94 ? -12.334 5.440 1.745 1.00 95.12 94 ASN A O 1
ATOM 737 N N . PHE A 1 95 ? -10.469 6.555 1.147 1.00 96.44 95 PHE A N 1
ATOM 738 C CA . PHE A 1 95 ? -9.699 5.370 0.779 1.00 96.44 95 PHE A CA 1
ATOM 739 C C . PHE A 1 95 ? -9.530 4.417 1.973 1.00 96.44 95 PHE A C 1
ATOM 741 O O . PHE A 1 95 ? -9.960 3.272 1.906 1.00 96.44 95 PHE A O 1
ATOM 748 N N . ILE A 1 96 ? -9.002 4.887 3.110 1.00 95.88 96 ILE A N 1
ATOM 749 C CA . ILE A 1 96 ? -8.794 4.060 4.314 1.00 95.88 96 ILE A CA 1
ATOM 750 C C . ILE A 1 96 ? -10.115 3.454 4.812 1.00 95.88 96 ILE A C 1
ATOM 752 O O . ILE A 1 96 ? -10.172 2.271 5.154 1.00 95.88 96 ILE A O 1
ATOM 756 N N . MET A 1 97 ? -11.196 4.238 4.823 1.00 93.31 97 MET A N 1
ATOM 757 C CA . MET A 1 97 ? -12.516 3.786 5.271 1.00 93.31 97 MET A CA 1
ATOM 758 C C . MET A 1 97 ? -13.096 2.655 4.419 1.00 93.31 97 MET A C 1
ATOM 760 O O . MET A 1 97 ? -13.779 1.798 4.982 1.00 93.31 97 MET A O 1
ATOM 764 N N . ARG A 1 98 ? -12.822 2.649 3.108 1.00 93.19 98 ARG A N 1
ATOM 765 C CA . ARG A 1 98 ? -13.281 1.626 2.154 1.00 93.19 98 ARG A CA 1
ATOM 766 C C . ARG A 1 98 ? -12.337 0.424 2.082 1.00 93.19 98 ARG A C 1
ATOM 768 O O . ARG A 1 98 ? -12.806 -0.703 1.982 1.00 93.19 98 ARG A O 1
ATOM 775 N N . SER A 1 99 ? -11.031 0.654 2.190 1.00 94.81 99 SER A N 1
ATOM 776 C CA . SER A 1 99 ? -9.997 -0.378 2.057 1.00 94.81 99 SER A CA 1
ATOM 777 C C . SER A 1 99 ? -9.861 -1.262 3.291 1.00 94.81 99 SER A C 1
ATOM 779 O O . SER A 1 99 ? -9.704 -2.473 3.176 1.00 94.81 99 SER A O 1
ATOM 781 N N . MET A 1 100 ? -9.941 -0.692 4.494 1.00 94.94 100 MET A N 1
ATOM 782 C CA . MET A 1 100 ? -9.722 -1.463 5.721 1.00 94.94 100 MET A CA 1
ATOM 783 C C . MET A 1 100 ? -10.748 -2.591 5.958 1.00 94.94 100 MET A C 1
ATOM 785 O O . MET A 1 100 ? -10.313 -3.672 6.350 1.00 94.94 100 MET A O 1
ATOM 789 N N . PRO A 1 101 ? -12.062 -2.425 5.687 1.00 92.81 101 PRO A N 1
ATOM 790 C CA . PRO A 1 101 ? -13.027 -3.530 5.752 1.00 92.81 101 PRO A CA 1
ATOM 791 C C . PRO A 1 101 ? -12.760 -4.677 4.768 1.00 92.81 101 PRO A C 1
ATOM 793 O O . PRO A 1 101 ? -13.254 -5.775 4.988 1.00 92.81 101 PRO A O 1
ATOM 796 N N . MET A 1 102 ? -11.991 -4.438 3.700 1.00 92.56 102 MET A N 1
ATOM 797 C CA . MET A 1 102 ? -11.554 -5.485 2.766 1.00 92.56 102 MET A CA 1
ATOM 798 C C . MET A 1 102 ? -10.321 -6.239 3.278 1.00 92.56 102 MET A C 1
ATOM 800 O O . MET A 1 102 ? -10.036 -7.337 2.813 1.00 92.56 102 MET A O 1
ATOM 804 N N . LEU A 1 103 ? -9.591 -5.658 4.237 1.00 94.19 103 LEU A N 1
ATOM 805 C CA . LEU A 1 103 ? -8.425 -6.271 4.872 1.00 94.19 103 LEU A CA 1
ATOM 806 C C . LEU A 1 103 ? -8.799 -7.046 6.138 1.00 94.19 103 LEU A C 1
ATOM 808 O O . LEU A 1 103 ? -8.347 -8.171 6.333 1.00 94.19 103 LEU A O 1
ATOM 812 N N . LEU A 1 104 ? -9.609 -6.435 7.003 1.00 93.19 104 LEU A N 1
ATOM 813 C CA . LEU A 1 104 ? -9.923 -6.932 8.338 1.00 93.19 104 LEU A CA 1
ATOM 814 C C . LEU A 1 104 ? -11.429 -6.906 8.574 1.00 93.19 104 LEU A C 1
ATOM 816 O O . LEU A 1 104 ? -12.061 -5.854 8.446 1.00 93.19 104 LEU A O 1
ATOM 820 N N . ASP A 1 105 ? -11.978 -8.032 9.021 1.00 91.50 105 ASP A N 1
ATOM 821 C CA . ASP A 1 105 ? -13.320 -8.048 9.585 1.00 91.50 105 ASP A CA 1
ATOM 822 C C . ASP A 1 105 ? -13.384 -7.224 10.883 1.00 91.50 105 ASP A C 1
ATOM 824 O O . ASP A 1 105 ? -12.392 -7.026 11.593 1.00 91.50 105 ASP A O 1
ATOM 828 N N . SER A 1 106 ? -14.585 -6.755 11.220 1.00 88.25 106 SER A N 1
ATOM 829 C CA . SER A 1 106 ? -14.840 -5.951 12.417 1.00 88.25 106 SER A CA 1
ATOM 830 C C . SER A 1 106 ? -14.427 -6.650 13.718 1.00 88.25 106 SER A C 1
ATOM 832 O O . SER A 1 106 ? -14.000 -5.970 14.654 1.00 88.25 106 SER A O 1
ATOM 834 N N . LEU A 1 107 ? -14.545 -7.980 13.804 1.00 87.81 107 LEU A N 1
ATOM 835 C CA . LEU A 1 107 ? -14.123 -8.744 14.979 1.00 87.81 107 LEU A CA 1
ATOM 836 C C . LEU A 1 107 ? -12.600 -8.745 15.123 1.00 87.81 107 LEU A C 1
ATOM 838 O O . LEU A 1 107 ? -12.092 -8.378 16.183 1.00 87.81 107 LEU A O 1
ATOM 842 N N . VAL A 1 108 ? -11.876 -9.056 14.046 1.00 91.56 108 VAL A N 1
ATOM 843 C CA . VAL A 1 108 ? -10.405 -9.058 14.030 1.00 91.56 108 VAL A CA 1
ATOM 844 C C . VAL A 1 108 ? -9.857 -7.654 14.258 1.00 91.56 108 VAL A C 1
ATOM 846 O O . VAL A 1 108 ? -8.951 -7.464 15.066 1.00 91.56 108 VAL A O 1
ATOM 849 N N . ALA A 1 109 ? -10.458 -6.633 13.643 1.00 92.31 109 ALA A N 1
ATOM 850 C CA . ALA A 1 109 ? -10.044 -5.239 13.792 1.00 92.31 109 ALA A CA 1
ATOM 851 C C . ALA A 1 109 ? -10.042 -4.748 15.253 1.00 92.31 109 ALA A C 1
ATOM 853 O O . ALA A 1 109 ? -9.313 -3.810 15.584 1.00 92.31 109 ALA A O 1
ATOM 854 N N . ARG A 1 110 ? -10.829 -5.364 16.149 1.00 91.12 110 ARG A N 1
ATOM 855 C CA . ARG A 1 110 ? -10.845 -5.032 17.586 1.00 91.12 110 ARG A CA 1
ATOM 856 C C . ARG A 1 110 ? -9.617 -5.548 18.332 1.00 91.12 110 ARG A C 1
ATOM 858 O O . ARG A 1 110 ? -9.256 -4.933 19.340 1.00 91.12 110 ARG A O 1
ATOM 865 N N . SER A 1 111 ? -8.972 -6.599 17.835 1.00 92.31 111 SER A N 1
ATOM 866 C CA . SER A 1 111 ? -7.730 -7.168 18.377 1.00 92.31 111 SER A CA 1
ATOM 867 C C . SER A 1 111 ? -6.493 -6.340 18.024 1.00 92.31 111 SER A C 1
ATOM 869 O O . SER A 1 111 ? -5.428 -6.543 18.605 1.00 92.31 111 SER A O 1
ATOM 871 N N . PHE A 1 112 ? -6.639 -5.359 17.128 1.00 93.06 112 PHE A N 1
ATOM 872 C CA . PHE A 1 112 ? -5.571 -4.468 16.691 1.00 93.06 112 PHE A CA 1
ATOM 873 C C . PHE A 1 112 ? -5.754 -3.034 17.195 1.00 93.06 112 PHE A C 1
ATOM 875 O O . PHE A 1 112 ? -6.852 -2.555 17.499 1.00 93.06 112 PHE A O 1
ATOM 882 N N . ASN A 1 113 ? -4.639 -2.321 17.256 1.00 94.00 113 ASN A N 1
ATOM 883 C CA . ASN A 1 113 ? -4.591 -0.876 17.076 1.00 94.00 113 ASN A CA 1
ATOM 884 C C . ASN A 1 113 ? -3.335 -0.536 16.258 1.00 94.00 113 ASN A C 1
ATOM 886 O O . ASN A 1 113 ? -2.588 -1.430 15.861 1.00 94.00 113 ASN A O 1
ATOM 890 N N . LEU A 1 114 ? -3.093 0.748 15.981 1.00 94.12 114 LEU A N 1
ATOM 891 C CA . LEU A 1 114 ? -1.959 1.115 15.136 1.00 94.12 114 LEU A CA 1
ATOM 892 C C . LEU A 1 114 ? -0.605 0.689 15.737 1.00 94.12 114 LEU A C 1
ATOM 894 O O . LEU A 1 114 ? 0.248 0.217 14.994 1.00 94.12 114 LEU A O 1
ATOM 898 N N . THR A 1 115 ? -0.410 0.837 17.052 1.00 93.31 115 THR A N 1
ATOM 899 C CA . THR A 1 115 ? 0.910 0.759 17.713 1.00 93.31 115 THR A CA 1
ATOM 900 C C . THR A 1 115 ? 1.142 -0.476 18.592 1.00 93.31 115 THR A C 1
ATOM 902 O O . THR A 1 115 ? 2.249 -0.670 19.076 1.00 93.31 115 THR A O 1
ATOM 905 N N . GLY A 1 116 ? 0.132 -1.311 18.824 1.00 92.44 116 GLY A N 1
ATOM 906 C CA . GLY A 1 116 ? 0.178 -2.479 19.712 1.00 92.44 116 GLY A CA 1
ATOM 907 C C . GLY A 1 116 ? -0.037 -2.186 21.202 1.00 92.44 116 GLY A C 1
ATOM 908 O O . GLY A 1 116 ? 0.358 -2.965 22.063 1.00 92.44 116 GLY A O 1
ATOM 909 N N . GLN A 1 117 ? -0.626 -1.043 21.558 1.00 90.69 117 GLN A N 1
ATOM 910 C CA . GLN A 1 117 ? -0.805 -0.682 22.971 1.00 90.69 117 GLN A CA 1
ATOM 911 C C . GLN A 1 117 ? -1.956 -1.448 23.643 1.00 90.69 117 GLN A C 1
ATOM 913 O O . GLN A 1 117 ? -2.897 -1.886 22.980 1.00 90.69 117 GLN A O 1
ATOM 918 N N . LYS A 1 118 ? -1.932 -1.523 24.983 1.00 88.50 118 LYS A N 1
ATOM 919 C CA . LYS A 1 118 ? -3.008 -2.095 25.823 1.00 88.50 118 LYS A CA 1
ATOM 920 C C . LYS A 1 118 ? -3.334 -3.562 25.496 1.00 88.50 118 LYS A C 1
ATOM 922 O O . LYS A 1 118 ? -4.501 -3.938 25.458 1.00 88.50 118 LYS A O 1
ATOM 927 N N . GLY A 1 119 ? -2.304 -4.369 25.231 1.00 87.06 119 GLY A N 1
ATOM 928 C CA . GLY A 1 119 ? -2.449 -5.806 24.967 1.00 87.06 119 GLY A CA 1
ATOM 929 C C . GLY A 1 119 ? -3.035 -6.152 23.594 1.00 87.06 119 GLY A C 1
ATOM 930 O O . GLY A 1 119 ? -3.405 -7.298 23.369 1.00 87.06 119 GLY A O 1
ATOM 931 N N . LYS A 1 120 ? -3.139 -5.177 22.683 1.00 92.38 120 LYS A N 1
ATOM 932 C CA . LYS A 1 120 ? -3.566 -5.395 21.295 1.00 92.38 120 LYS A CA 1
ATOM 933 C C . LYS A 1 120 ? -2.369 -5.606 20.379 1.00 92.38 120 LYS A C 1
ATOM 935 O O . LYS A 1 120 ? -1.277 -5.129 20.669 1.00 92.38 120 LYS A O 1
ATOM 940 N N . GLN A 1 121 ? -2.587 -6.243 19.236 1.00 93.69 121 GLN A N 1
ATOM 941 C CA . GLN A 1 121 ? -1.553 -6.363 18.216 1.00 93.69 121 GLN A CA 1
ATOM 942 C C . GLN A 1 121 ? -1.336 -5.041 17.465 1.00 93.69 121 GLN A C 1
ATOM 944 O O . GLN A 1 121 ? -2.257 -4.240 17.275 1.00 93.69 121 GLN A O 1
ATOM 949 N N . SER A 1 122 ? -0.091 -4.812 17.048 1.00 95.44 122 SER A N 1
ATOM 950 C CA . SER A 1 122 ? 0.317 -3.635 16.281 1.00 95.44 122 SER A CA 1
ATOM 951 C C . SER A 1 122 ? 0.031 -3.846 14.799 1.00 95.44 122 SER A C 1
ATOM 953 O O . SER A 1 122 ? 0.625 -4.714 14.159 1.00 95.44 122 SER A O 1
ATOM 955 N N . PHE A 1 123 ? -0.856 -3.025 14.234 1.00 95.50 123 PHE A N 1
ATOM 956 C CA . PHE A 1 123 ? -1.093 -3.023 12.794 1.00 95.50 123 PHE A CA 1
ATOM 957 C C . PHE A 1 123 ? 0.127 -2.496 12.039 1.00 95.50 123 PHE A C 1
ATOM 959 O O . PHE A 1 123 ? 0.476 -3.051 11.007 1.00 95.50 123 PHE A O 1
ATOM 966 N N . LYS A 1 124 ? 0.827 -1.482 12.569 1.00 94.00 124 LYS A N 1
ATOM 967 C CA . LYS A 1 124 ? 1.993 -0.860 11.917 1.00 94.00 124 LYS A CA 1
ATOM 968 C C . LYS A 1 124 ? 3.115 -1.854 11.602 1.00 94.00 124 LYS A C 1
ATOM 970 O O . LYS A 1 124 ? 3.815 -1.689 10.610 1.00 94.00 124 LYS A O 1
ATOM 975 N N . THR A 1 125 ? 3.283 -2.881 12.432 1.00 92.88 125 THR A N 1
ATOM 976 C CA . THR A 1 125 ? 4.296 -3.933 12.237 1.00 92.88 125 THR A CA 1
ATOM 977 C C . THR A 1 125 ? 3.755 -5.162 11.504 1.00 92.88 125 THR A C 1
ATOM 979 O O . THR A 1 125 ? 4.512 -6.091 11.247 1.00 92.88 125 THR A O 1
ATOM 982 N N . ASN A 1 126 ? 2.463 -5.198 11.173 1.00 93.81 126 ASN A N 1
ATOM 983 C CA . ASN A 1 126 ? 1.836 -6.310 10.466 1.00 93.81 126 ASN A CA 1
ATOM 984 C C . ASN A 1 126 ? 2.029 -6.176 8.940 1.00 93.81 126 ASN A C 1
ATOM 986 O O . ASN A 1 126 ? 2.059 -5.070 8.394 1.00 93.81 126 ASN A O 1
ATOM 990 N N . ALA A 1 127 ? 2.107 -7.303 8.226 1.00 93.56 127 ALA A N 1
ATOM 991 C CA . ALA A 1 127 ? 2.251 -7.328 6.768 1.00 93.56 127 ALA A CA 1
ATOM 992 C C . ALA A 1 127 ? 1.123 -6.578 6.028 1.00 93.56 127 ALA A C 1
ATOM 994 O O . ALA A 1 127 ? 1.366 -5.973 4.980 1.00 93.56 127 ALA A O 1
ATOM 995 N N . LEU A 1 128 ? -0.088 -6.551 6.594 1.00 94.56 128 LEU A N 1
ATOM 996 C CA . LEU A 1 128 ? -1.236 -5.819 6.058 1.00 94.56 128 LEU A CA 1
ATOM 997 C C . LEU A 1 128 ? -1.020 -4.302 6.005 1.00 94.56 128 LEU A C 1
ATOM 999 O O . LEU A 1 128 ? -1.538 -3.642 5.103 1.00 94.56 128 LEU A O 1
ATOM 1003 N N . HIS A 1 129 ? -0.228 -3.737 6.919 1.00 95.81 129 HIS A N 1
ATOM 1004 C CA . HIS A 1 129 ? 0.116 -2.318 6.862 1.00 95.81 129 HIS A CA 1
ATOM 1005 C C . HIS A 1 129 ? 0.980 -2.000 5.642 1.00 95.81 129 HIS A C 1
ATOM 1007 O O . HIS A 1 129 ? 0.745 -0.992 4.979 1.00 95.81 129 HIS A O 1
ATOM 1013 N N . LEU A 1 130 ? 1.921 -2.881 5.289 1.00 94.75 130 LEU A N 1
ATOM 1014 C CA . LEU A 1 130 ? 2.735 -2.721 4.080 1.00 94.75 130 LEU A CA 1
ATOM 1015 C C . LEU A 1 130 ? 1.890 -2.842 2.809 1.00 94.75 130 LEU A C 1
ATOM 1017 O O . LEU A 1 130 ? 2.089 -2.074 1.872 1.00 94.75 130 LEU A O 1
ATOM 1021 N N . VAL A 1 131 ? 0.926 -3.767 2.784 1.00 95.69 131 VAL A N 1
ATOM 1022 C CA . VAL A 1 131 ? -0.039 -3.890 1.679 1.00 95.69 131 VAL A CA 1
ATOM 1023 C C . VAL A 1 131 ? -0.821 -2.592 1.502 1.00 95.69 131 VAL A C 1
ATOM 1025 O O . VAL A 1 131 ? -0.873 -2.051 0.399 1.00 95.69 131 VAL A O 1
ATOM 1028 N N . LEU A 1 132 ? -1.389 -2.062 2.587 1.00 96.31 132 LEU A N 1
ATOM 1029 C CA . LEU A 1 132 ? -2.159 -0.825 2.544 1.00 96.31 132 LEU A CA 1
ATOM 1030 C C . LEU A 1 132 ? -1.290 0.373 2.148 1.00 96.31 132 LEU A C 1
ATOM 1032 O O . LEU A 1 132 ? -1.716 1.202 1.349 1.00 96.31 132 LEU A O 1
ATOM 1036 N N . TRP A 1 133 ? -0.063 0.448 2.664 1.00 95.69 133 TRP A N 1
ATOM 1037 C CA . TRP A 1 133 ? 0.913 1.461 2.277 1.00 95.69 133 TRP A CA 1
ATOM 1038 C C . TRP A 1 133 ? 1.170 1.445 0.770 1.00 95.69 133 TRP A C 1
ATOM 1040 O O . TRP A 1 133 ? 1.066 2.475 0.102 1.00 95.69 133 TRP A O 1
ATOM 1050 N N . SER A 1 134 ? 1.469 0.268 0.216 1.00 95.19 134 SER A N 1
ATOM 1051 C CA . SER A 1 134 ? 1.652 0.094 -1.222 1.00 95.19 134 SER A CA 1
ATOM 1052 C C . SER A 1 134 ? 0.395 0.489 -1.995 1.00 95.19 134 SER A C 1
ATOM 1054 O O . SER A 1 134 ? 0.509 1.191 -2.995 1.00 95.19 134 SER A O 1
ATOM 1056 N N . ALA A 1 135 ? -0.794 0.129 -1.508 1.00 95.75 135 ALA A N 1
ATOM 1057 C CA . ALA A 1 135 ? -2.058 0.495 -2.138 1.00 95.75 135 ALA A CA 1
ATOM 1058 C C . ALA A 1 135 ? -2.272 2.022 -2.183 1.00 95.75 135 ALA A C 1
ATOM 1060 O O . ALA A 1 135 ? -2.612 2.569 -3.232 1.00 95.75 135 ALA A O 1
ATOM 1061 N N . VAL A 1 136 ? -1.970 2.731 -1.086 1.00 96.19 136 VAL A N 1
ATOM 1062 C CA . VAL A 1 136 ? -2.005 4.204 -1.030 1.00 96.19 136 VAL A CA 1
ATOM 1063 C C . VAL A 1 136 ? -1.067 4.821 -2.068 1.00 96.19 136 VAL A C 1
ATOM 1065 O O . VAL A 1 136 ? -1.425 5.816 -2.698 1.00 96.19 136 VAL A O 1
ATOM 1068 N N . LYS A 1 137 ? 0.127 4.242 -2.258 1.00 94.88 137 LYS A N 1
ATOM 1069 C CA . LYS A 1 137 ? 1.128 4.728 -3.222 1.00 94.88 137 LYS A CA 1
ATOM 1070 C C . LYS A 1 137 ? 0.785 4.421 -4.678 1.00 94.88 137 LYS A C 1
ATOM 1072 O O . LYS A 1 137 ? 1.242 5.148 -5.556 1.00 94.88 137 LYS A O 1
ATOM 1077 N N . LEU A 1 138 ? -0.025 3.396 -4.929 1.00 93.00 138 LEU A N 1
ATOM 1078 C CA . LEU A 1 138 ? -0.527 3.062 -6.261 1.00 93.00 138 LEU A CA 1
ATOM 1079 C C . LEU A 1 138 ? -1.717 3.940 -6.671 1.00 93.00 138 LEU A C 1
ATOM 1081 O O . LEU A 1 138 ? -1.864 4.253 -7.851 1.00 93.00 138 LEU A O 1
ATOM 1085 N N . ASN A 1 139 ? -2.546 4.365 -5.717 1.00 90.69 139 ASN A N 1
ATOM 1086 C CA . ASN A 1 139 ? -3.753 5.128 -6.011 1.00 90.69 139 ASN A CA 1
ATOM 1087 C C . ASN A 1 139 ? -3.437 6.611 -6.348 1.00 90.69 139 ASN A C 1
ATOM 1089 O O . ASN A 1 139 ? -2.841 7.318 -5.525 1.00 90.69 139 ASN A O 1
ATOM 1093 N N . PRO A 1 140 ? -3.862 7.126 -7.525 1.00 90.38 140 PRO A N 1
ATOM 1094 C CA . PRO A 1 140 ? -3.596 8.503 -7.949 1.00 90.38 140 PRO A CA 1
ATOM 1095 C C . PRO A 1 140 ? -4.044 9.587 -6.960 1.00 90.38 140 PRO A C 1
ATOM 1097 O O . PRO A 1 140 ? -3.341 10.590 -6.824 1.00 90.38 140 PRO A O 1
ATOM 1100 N N . SER A 1 141 ? -5.161 9.378 -6.257 1.00 90.94 141 SER A N 1
ATOM 1101 C CA . SER A 1 141 ? -5.751 10.338 -5.314 1.00 90.94 141 SER A CA 1
ATOM 1102 C C . SER A 1 141 ? -5.005 10.414 -3.979 1.00 90.94 141 SER A C 1
ATOM 1104 O O . SER A 1 141 ? -5.160 11.386 -3.244 1.00 90.94 141 SER A O 1
ATOM 1106 N N . THR A 1 142 ? -4.202 9.400 -3.636 1.00 93.31 142 THR A N 1
ATOM 1107 C CA . THR A 1 142 ? -3.571 9.280 -2.307 1.00 93.31 142 THR A CA 1
ATOM 1108 C C . THR A 1 142 ? -2.052 9.106 -2.342 1.00 93.31 142 THR A C 1
ATOM 1110 O O . THR A 1 142 ? -1.404 9.161 -1.298 1.00 93.31 142 THR A O 1
ATOM 1113 N N . LYS A 1 143 ? -1.438 8.930 -3.520 1.00 93.94 143 LYS A N 1
ATOM 1114 C CA . LYS A 1 143 ? 0.003 8.633 -3.660 1.00 93.94 143 LYS A CA 1
ATOM 1115 C C . LYS A 1 143 ? 0.938 9.636 -2.975 1.00 93.94 143 LYS A C 1
ATOM 1117 O O . LYS A 1 143 ? 1.998 9.254 -2.470 1.00 93.94 143 LYS A O 1
ATOM 1122 N N . ASN A 1 144 ? 0.533 10.904 -2.918 1.00 94.81 144 ASN A N 1
ATOM 1123 C CA . ASN A 1 144 ? 1.326 11.994 -2.349 1.00 94.81 144 ASN A CA 1
ATOM 1124 C C . ASN A 1 144 ? 1.192 12.112 -0.823 1.00 94.81 144 ASN A C 1
ATOM 1126 O O . ASN A 1 144 ? 1.932 12.883 -0.221 1.00 94.81 144 ASN A O 1
ATOM 1130 N N . CYS A 1 145 ? 0.302 11.342 -0.190 1.00 95.06 145 CYS A N 1
ATOM 1131 C CA . CYS A 1 145 ? 0.137 11.376 1.256 1.00 95.06 145 CYS A CA 1
ATOM 1132 C C . CYS A 1 145 ? 1.416 10.920 1.971 1.00 95.06 145 CYS A C 1
ATOM 1134 O O . CYS A 1 145 ? 2.094 9.957 1.579 1.00 95.06 145 CYS A O 1
ATOM 1136 N N . THR A 1 146 ? 1.743 11.634 3.037 1.00 95.81 146 THR A N 1
ATOM 1137 C CA . THR A 1 146 ? 2.857 11.359 3.937 1.00 95.81 146 THR A CA 1
ATOM 1138 C C . THR A 1 146 ? 2.535 10.188 4.856 1.00 95.81 146 THR A C 1
ATOM 1140 O O . THR A 1 146 ? 1.378 9.821 5.070 1.00 95.81 146 THR A O 1
ATOM 1143 N N . GLN A 1 147 ? 3.574 9.619 5.467 1.00 94.06 147 GLN A N 1
ATOM 1144 C CA . GLN A 1 147 ? 3.385 8.556 6.448 1.00 94.06 147 GLN A CA 1
ATOM 1145 C C . GLN A 1 147 ? 2.521 8.988 7.630 1.00 94.06 147 GLN A C 1
ATOM 1147 O O . GLN A 1 147 ? 1.648 8.241 8.065 1.00 94.06 147 GLN A O 1
ATOM 1152 N N . LYS A 1 148 ? 2.744 10.209 8.118 1.00 95.62 148 LYS A N 1
ATOM 1153 C CA . LYS A 1 148 ? 2.021 10.759 9.261 1.00 95.62 148 LYS A CA 1
ATOM 1154 C C . LYS A 1 148 ? 0.522 10.864 8.982 1.00 95.62 148 LYS A C 1
ATOM 1156 O O . LYS A 1 148 ? -0.263 10.455 9.826 1.00 95.62 148 LYS A O 1
ATOM 1161 N N . GLU A 1 149 ? 0.130 11.350 7.804 1.00 96.31 149 GLU A N 1
ATOM 1162 C CA . GLU A 1 149 ? -1.285 11.461 7.414 1.00 96.31 149 GLU A CA 1
ATOM 1163 C C . GLU A 1 149 ? -1.971 10.089 7.365 1.00 96.31 149 GLU A C 1
ATOM 1165 O O . GLU A 1 149 ? -3.074 9.929 7.885 1.00 96.31 149 GLU A O 1
ATOM 1170 N N . ILE A 1 150 ? -1.293 9.077 6.810 1.00 96.50 150 ILE A N 1
ATOM 1171 C CA . ILE A 1 150 ? -1.810 7.701 6.752 1.00 96.50 150 ILE A CA 1
ATOM 1172 C C . ILE A 1 150 ? -1.982 7.132 8.165 1.00 96.50 150 ILE A C 1
ATOM 1174 O O . ILE A 1 150 ? -3.019 6.551 8.482 1.00 96.50 150 ILE A O 1
ATOM 1178 N N . GLU A 1 151 ? -0.987 7.318 9.034 1.00 96.06 151 GLU A N 1
ATOM 1179 C CA . GLU A 1 151 ? -1.033 6.866 10.427 1.00 96.06 151 GLU A CA 1
ATOM 1180 C C . GLU A 1 151 ? -2.128 7.579 11.239 1.00 96.06 151 GLU A C 1
ATOM 1182 O O . GLU A 1 151 ? -2.790 6.946 12.068 1.00 96.06 151 GLU A O 1
ATOM 1187 N N . THR A 1 152 ? -2.371 8.868 10.987 1.00 96.19 152 THR A N 1
ATOM 1188 C CA . THR A 1 152 ? -3.474 9.614 11.605 1.00 96.19 152 THR A CA 1
ATOM 1189 C C . THR A 1 152 ? -4.829 9.023 11.214 1.00 96.19 152 THR A C 1
ATOM 1191 O O . THR A 1 152 ? -5.600 8.658 12.103 1.00 96.19 152 THR A O 1
ATOM 1194 N N . GLU A 1 153 ? -5.099 8.835 9.919 1.00 96.25 153 GLU A N 1
ATOM 1195 C CA . GLU A 1 153 ? -6.378 8.268 9.461 1.00 96.25 153 GLU A CA 1
ATOM 1196 C C . GLU A 1 153 ? -6.572 6.816 9.925 1.00 96.25 153 GLU A C 1
ATOM 1198 O O . GLU A 1 153 ? -7.668 6.433 10.341 1.00 96.25 153 GLU A O 1
ATOM 1203 N N . LEU A 1 154 ? -5.506 6.009 9.949 1.00 95.75 154 LEU A N 1
ATOM 1204 C CA . LEU A 1 154 ? -5.550 4.652 10.502 1.00 95.75 154 LEU A CA 1
ATOM 1205 C C . LEU A 1 154 ? -5.863 4.638 11.998 1.00 95.75 154 LEU A C 1
ATOM 1207 O O . LEU A 1 154 ? -6.666 3.821 12.451 1.00 95.75 154 LEU A O 1
ATOM 1211 N N . SER A 1 155 ? -5.259 5.543 12.771 1.00 94.31 155 SER A N 1
ATOM 1212 C CA . SER A 1 155 ? -5.534 5.665 14.206 1.00 94.31 155 SER A CA 1
ATOM 1213 C C . SER A 1 155 ? -7.005 5.989 14.454 1.00 94.31 155 SER A C 1
ATOM 1215 O O . SER A 1 155 ? -7.648 5.343 15.284 1.00 94.31 155 SER A O 1
ATOM 1217 N N . THR A 1 156 ? -7.563 6.932 13.689 1.00 93.94 156 THR A N 1
ATOM 1218 C CA . THR A 1 156 ? -8.993 7.264 13.728 1.00 93.94 156 THR A CA 1
ATOM 1219 C C . THR A 1 156 ? -9.860 6.076 13.309 1.00 93.94 156 THR A C 1
ATOM 1221 O O . THR A 1 156 ? -10.873 5.793 13.953 1.00 93.94 156 THR A O 1
ATOM 1224 N N . TRP A 1 157 ? -9.466 5.330 12.274 1.00 94.69 157 TRP A N 1
ATOM 1225 C CA . TRP A 1 157 ? -10.201 4.150 11.822 1.00 94.69 157 TRP A CA 1
ATOM 1226 C C . TRP A 1 157 ? -10.276 3.061 12.904 1.00 94.69 157 TRP A C 1
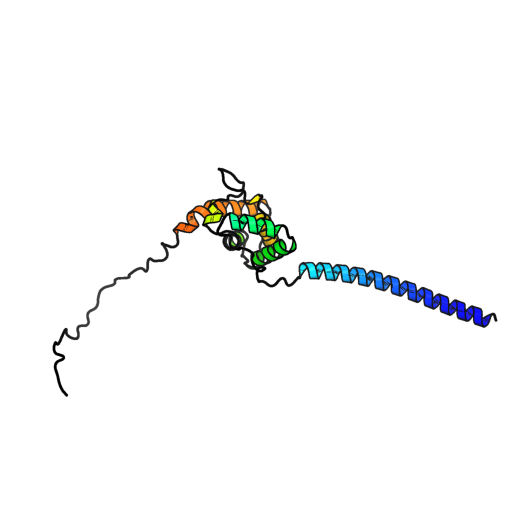ATOM 1228 O O . TRP A 1 157 ? -11.371 2.567 13.184 1.00 94.69 157 TRP A O 1
ATOM 1238 N N . PHE A 1 158 ? -9.148 2.736 13.551 1.00 92.44 158 PHE A N 1
ATOM 1239 C CA . PHE A 1 158 ? -9.078 1.752 14.641 1.00 92.44 158 PHE A CA 1
ATOM 1240 C C . PHE A 1 158 ? -9.779 2.219 15.920 1.00 92.44 158 PHE A C 1
ATOM 1242 O O . PHE A 1 158 ? -10.347 1.396 16.634 1.00 92.44 158 PHE A O 1
ATOM 1249 N N . ALA A 1 159 ? -9.778 3.519 16.222 1.00 89.06 159 ALA A N 1
ATOM 1250 C CA . ALA A 1 159 ? -10.554 4.047 17.344 1.00 89.06 159 ALA A CA 1
ATOM 1251 C C . ALA A 1 159 ? -12.056 3.772 17.150 1.00 89.06 159 ALA A C 1
ATOM 1253 O O . ALA A 1 159 ? -12.729 3.314 18.073 1.00 89.06 159 ALA A O 1
ATOM 1254 N N . ASN A 1 160 ? -12.539 3.951 15.917 1.00 85.81 160 ASN A N 1
ATOM 1255 C CA . ASN A 1 160 ? -13.941 3.769 15.545 1.00 85.81 160 ASN A CA 1
ATOM 1256 C C . ASN A 1 160 ? -14.317 2.313 15.211 1.00 85.81 160 ASN A C 1
ATOM 1258 O O . ASN A 1 160 ? -15.497 2.014 15.039 1.00 85.81 160 ASN A O 1
ATOM 1262 N N . SER A 1 161 ? -13.361 1.382 15.084 1.00 75.00 161 SER A N 1
ATOM 1263 C CA . SER A 1 161 ? -13.649 -0.017 14.709 1.00 75.00 161 SER A CA 1
ATOM 1264 C C . SER A 1 161 ? -14.455 -0.766 15.778 1.00 75.00 161 SER A C 1
ATOM 1266 O O . SER A 1 161 ? -15.205 -1.692 15.463 1.00 75.00 161 SER A O 1
ATOM 1268 N N . ARG A 1 162 ? -14.383 -0.320 17.041 1.00 65.81 162 ARG A N 1
ATOM 1269 C CA . ARG A 1 162 ? -15.178 -0.860 18.157 1.00 65.81 162 ARG A CA 1
ATOM 1270 C C . ARG A 1 162 ? -16.685 -0.783 17.899 1.00 65.81 162 ARG A C 1
ATOM 1272 O O . ARG A 1 162 ? -17.382 -1.762 18.170 1.00 65.81 162 ARG A O 1
ATOM 1279 N N . ASP A 1 163 ? -17.162 0.308 17.307 1.00 66.25 163 ASP A N 1
ATOM 1280 C CA . ASP A 1 163 ? -18.595 0.603 17.171 1.00 66.25 163 ASP A CA 1
ATOM 1281 C C . ASP A 1 163 ? -19.221 0.056 15.878 1.00 66.25 163 ASP A C 1
ATOM 1283 O O . ASP A 1 163 ? -20.437 0.074 15.705 1.00 66.25 163 ASP A O 1
ATOM 1287 N N . ARG A 1 164 ? -18.419 -0.505 14.965 1.00 65.31 164 ARG A N 1
ATOM 1288 C CA . ARG A 1 164 ? -18.902 -0.969 13.649 1.00 65.31 164 ARG A CA 1
ATOM 1289 C C . ARG A 1 164 ? -19.812 -2.203 13.705 1.00 65.31 164 ARG A C 1
ATOM 1291 O O . ARG A 1 164 ? -20.575 -2.430 12.776 1.00 65.31 164 ARG A O 1
ATOM 1298 N N . GLY A 1 165 ? -19.800 -2.953 14.809 1.00 52.84 165 GLY A N 1
ATOM 1299 C CA . GLY A 1 165 ? -20.669 -4.120 15.021 1.00 52.84 165 GLY A CA 1
ATOM 1300 C C . GLY A 1 165 ? -22.049 -3.819 15.625 1.00 52.84 165 GLY A C 1
ATOM 1301 O O . GLY A 1 165 ? -22.847 -4.738 15.770 1.00 52.84 165 GLY A O 1
ATOM 1302 N N . SER A 1 166 ? -22.348 -2.571 16.013 1.00 53.12 166 SER A N 1
ATOM 1303 C CA . SER A 1 166 ? -23.594 -2.235 16.731 1.00 53.12 166 SER A CA 1
ATOM 1304 C C . SER A 1 166 ? -24.666 -1.544 15.873 1.00 53.12 166 SER A C 1
ATOM 1306 O O . SER A 1 166 ? -25.832 -1.512 16.268 1.00 53.12 166 SER A O 1
ATOM 1308 N N . ASN A 1 167 ? -24.327 -1.040 14.679 1.00 47.22 167 ASN A N 1
ATOM 1309 C CA . ASN A 1 167 ? -25.236 -0.206 13.876 1.00 47.22 167 ASN A CA 1
ATOM 1310 C C . ASN A 1 167 ? -26.132 -0.949 12.866 1.00 47.22 167 ASN A C 1
ATOM 1312 O O . ASN A 1 167 ? -27.018 -0.321 12.292 1.00 47.22 167 ASN A O 1
ATOM 1316 N N . SER A 1 168 ? -26.009 -2.271 12.697 1.00 48.69 168 SER A N 1
ATOM 1317 C CA . SER A 1 168 ? -26.906 -3.034 11.801 1.00 48.69 168 SER A CA 1
ATOM 1318 C C . SER A 1 168 ? -28.379 -3.041 12.270 1.00 48.69 168 SER A C 1
ATOM 1320 O O . SER A 1 168 ? -29.281 -3.303 11.483 1.00 48.69 168 SER A O 1
ATOM 1322 N N . ARG A 1 169 ? -28.667 -2.652 13.523 1.00 47.25 169 ARG A N 1
ATOM 1323 C CA . ARG A 1 169 ? -30.040 -2.567 14.064 1.00 47.25 169 ARG A CA 1
ATOM 1324 C C . ARG A 1 169 ? -30.723 -1.200 13.920 1.00 47.25 169 ARG A C 1
ATOM 1326 O O . ARG A 1 169 ? -31.876 -1.073 14.321 1.00 47.25 169 ARG A O 1
ATOM 1333 N N . ARG A 1 170 ? -30.057 -0.164 13.391 1.00 46.00 170 ARG A N 1
ATOM 1334 C CA . ARG A 1 170 ? -30.634 1.199 13.331 1.00 46.00 170 ARG A CA 1
ATOM 1335 C C . ARG A 1 170 ? -31.228 1.603 11.982 1.00 46.00 170 ARG A C 1
ATOM 1337 O O . ARG A 1 170 ? -31.985 2.565 11.954 1.00 46.00 170 ARG A O 1
ATOM 1344 N N . SER A 1 171 ? -30.993 0.845 10.912 1.00 45.94 171 SER A N 1
ATOM 1345 C CA . SER A 1 171 ? -31.594 1.124 9.593 1.00 45.94 171 SER A CA 1
ATOM 1346 C C . SER A 1 171 ? -32.995 0.518 9.396 1.00 45.94 171 SER A C 1
ATOM 1348 O O . SER A 1 171 ? -33.553 0.616 8.313 1.00 45.94 171 SER A O 1
ATOM 1350 N N . GLY A 1 172 ? -33.578 -0.092 10.435 1.00 40.06 172 GLY A N 1
ATOM 1351 C CA . GLY A 1 172 ? -34.890 -0.751 10.397 1.00 40.06 172 GLY A CA 1
ATOM 1352 C C . GLY A 1 172 ? -36.026 -0.001 11.101 1.00 40.06 172 GLY A C 1
ATOM 1353 O O . GLY A 1 172 ? -36.928 -0.647 11.621 1.00 40.06 172 GLY A O 1
ATOM 1354 N N . LYS A 1 173 ? -36.000 1.335 11.176 1.00 37.19 173 LYS A N 1
ATOM 1355 C CA . LYS A 1 173 ? -37.198 2.116 11.535 1.00 37.19 173 LYS A CA 1
ATOM 1356 C C . LYS A 1 173 ? -37.797 2.707 10.266 1.00 37.19 173 LYS A C 1
ATOM 1358 O O . LYS A 1 173 ? -37.529 3.851 9.918 1.00 37.19 173 LYS A O 1
ATOM 1363 N N . VAL A 1 174 ? -38.609 1.900 9.585 1.00 39.91 174 VAL A N 1
ATOM 1364 C CA . VAL A 1 174 ? -39.644 2.421 8.689 1.00 39.91 174 VAL A CA 1
ATOM 1365 C C . VAL A 1 174 ? -40.550 3.288 9.558 1.00 39.91 174 VAL A C 1
ATOM 1367 O O . VAL A 1 174 ? -41.155 2.800 10.513 1.00 39.91 174 VAL A O 1
ATOM 1370 N N . ALA A 1 175 ? -40.569 4.591 9.292 1.00 39.81 175 ALA A N 1
ATOM 1371 C CA . ALA A 1 175 ? -41.530 5.494 9.898 1.00 39.81 175 ALA A CA 1
ATOM 1372 C C . ALA A 1 175 ? -42.924 5.098 9.394 1.00 39.81 175 ALA A C 1
ATOM 1374 O O . ALA A 1 175 ? -43.251 5.307 8.228 1.00 39.81 175 ALA A O 1
ATOM 1375 N N . VAL A 1 176 ? -43.725 4.487 10.266 1.00 38.69 176 VAL A N 1
ATOM 1376 C CA . VAL A 1 176 ? -45.169 4.358 10.063 1.00 38.69 176 VAL A CA 1
ATOM 1377 C C . VAL A 1 176 ? -45.737 5.772 10.138 1.00 38.69 176 VAL A C 1
ATOM 1379 O O . VAL A 1 176 ? -45.782 6.362 11.215 1.00 38.69 176 VAL A O 1
ATOM 1382 N N . ASN A 1 177 ? -46.106 6.336 8.990 1.00 34.69 177 ASN A N 1
ATOM 1383 C CA . ASN A 1 177 ? -46.835 7.594 8.932 1.00 34.69 177 ASN A CA 1
ATOM 1384 C C . ASN A 1 177 ? -48.333 7.278 8.991 1.00 34.69 177 ASN A C 1
ATOM 1386 O O . ASN A 1 177 ? -48.933 6.884 7.994 1.00 34.69 177 ASN A O 1
ATOM 1390 N N . VAL A 1 178 ? -48.906 7.379 10.190 1.00 42.88 178 VAL A N 1
ATOM 1391 C CA . VAL A 1 178 ? -50.355 7.370 10.408 1.00 42.88 178 VAL A CA 1
ATOM 1392 C C . VAL A 1 178 ? -50.852 8.796 10.201 1.00 42.88 178 VAL A C 1
ATOM 1394 O O . VAL A 1 178 ? -50.671 9.636 11.076 1.00 42.88 178 VAL A O 1
ATOM 1397 N N . ASN A 1 179 ? -51.489 9.052 9.061 1.00 32.91 179 ASN A N 1
ATOM 1398 C CA . ASN A 1 179 ? -52.416 10.167 8.913 1.00 32.91 179 ASN A CA 1
ATOM 1399 C C . ASN A 1 179 ? -53.798 9.590 8.613 1.00 32.91 179 ASN A C 1
ATOM 1401 O O . ASN A 1 179 ? -54.081 9.140 7.505 1.00 32.91 179 ASN A O 1
ATOM 1405 N N . SER A 1 180 ? -54.633 9.580 9.645 1.00 37.22 180 SER A N 1
ATOM 1406 C CA . SER A 1 180 ? -56.068 9.355 9.552 1.00 37.22 180 SER A CA 1
ATOM 1407 C C . SER A 1 180 ? -56.740 10.660 9.140 1.00 37.22 180 SER A C 1
ATOM 1409 O O . SER A 1 180 ? -56.563 11.645 9.848 1.00 37.22 180 S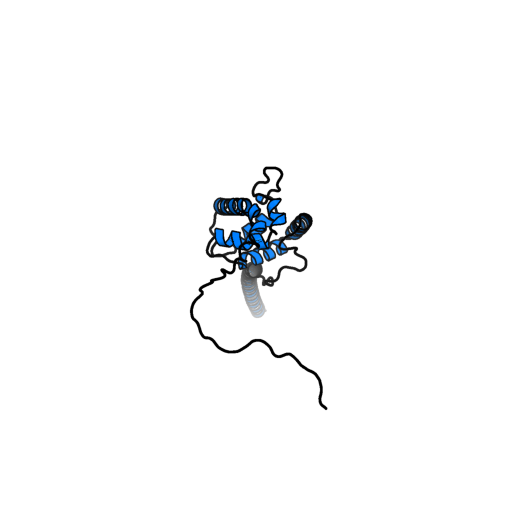ER A O 1
ATOM 1411 N N . THR A 1 181 ? -57.481 10.639 8.031 1.00 34.62 181 THR A N 1
ATOM 1412 C CA . THR A 1 181 ? -58.880 11.095 7.864 1.00 34.62 181 THR A CA 1
ATOM 1413 C C . THR A 1 181 ? -59.137 11.325 6.379 1.00 34.62 181 THR A C 1
ATOM 1415 O O . THR A 1 181 ? -58.639 12.295 5.825 1.00 34.62 181 THR A O 1
ATOM 1418 N N . GLU A 1 182 ? -59.932 10.463 5.753 1.00 34.47 182 GLU A N 1
ATOM 1419 C CA . GLU A 1 182 ? -61.224 10.863 5.193 1.00 34.47 182 GLU A CA 1
ATOM 1420 C C . GLU A 1 182 ? -62.041 9.612 4.863 1.00 34.47 182 GLU A C 1
ATOM 1422 O O . GLU A 1 182 ? -61.510 8.546 4.550 1.00 34.47 182 GLU A O 1
ATOM 1427 N N . LEU A 1 183 ? -63.335 9.753 5.111 1.00 35.28 183 LEU A N 1
ATOM 1428 C CA . LEU A 1 183 ? -64.377 8.754 4.985 1.00 35.28 183 LEU A CA 1
ATOM 1429 C C . LEU A 1 183 ? -64.611 8.450 3.509 1.00 35.28 183 LEU A C 1
ATOM 1431 O O . LEU A 1 183 ? -64.821 9.383 2.750 1.00 35.28 183 LEU A O 1
ATOM 1435 N N . ASP A 1 184 ? -64.711 7.172 3.166 1.00 32.50 184 ASP A N 1
ATOM 1436 C CA . ASP A 1 184 ? -65.759 6.720 2.261 1.00 32.50 184 ASP A CA 1
ATOM 1437 C C . ASP A 1 184 ? -66.249 5.364 2.762 1.00 32.50 184 ASP A C 1
ATOM 1439 O O . ASP A 1 184 ? -65.512 4.382 2.878 1.00 32.50 184 ASP A O 1
ATOM 1443 N N . ALA A 1 185 ? -67.508 5.382 3.185 1.00 39.88 185 ALA A N 1
ATOM 1444 C CA . ALA A 1 185 ? -68.295 4.206 3.458 1.00 39.88 185 ALA A CA 1
ATOM 1445 C C . ALA A 1 185 ? -68.453 3.438 2.152 1.00 39.88 185 ALA A C 1
ATOM 1447 O O . ALA A 1 185 ? -68.849 4.055 1.171 1.00 39.88 185 ALA A O 1
ATOM 1448 N N . ASP A 1 186 ? -68.180 2.131 2.160 1.00 32.50 186 ASP A N 1
ATOM 1449 C CA . ASP A 1 186 ? -69.058 1.172 1.495 1.00 32.50 186 ASP A CA 1
ATOM 1450 C C . ASP A 1 186 ? -68.614 -0.299 1.667 1.00 32.50 186 ASP A C 1
ATOM 1452 O O . ASP A 1 186 ? -67.445 -0.658 1.540 1.00 32.50 186 ASP A O 1
ATOM 1456 N N . TYR A 1 187 ? -69.627 -1.133 1.929 1.00 31.05 187 TYR A N 1
ATOM 1457 C CA . TYR A 1 187 ? -69.715 -2.605 1.873 1.00 31.05 187 TYR A CA 1
ATOM 1458 C C . TYR A 1 187 ? -69.177 -3.493 3.022 1.00 31.05 187 TYR A C 1
ATOM 1460 O O . TYR A 1 187 ? -68.050 -3.976 3.027 1.00 31.05 187 TYR A O 1
ATOM 1468 N N . LEU A 1 188 ? -70.122 -3.784 3.932 1.00 33.56 188 LEU A N 1
ATOM 1469 C CA . LEU A 1 188 ? -70.539 -5.094 4.477 1.00 33.56 188 LEU A CA 1
ATOM 1470 C C . LEU A 1 188 ? -69.484 -6.143 4.900 1.00 33.56 188 LEU A C 1
ATOM 1472 O O . LEU A 1 188 ? -68.799 -6.756 4.087 1.00 33.56 188 LEU A O 1
ATOM 1476 N N . THR A 1 189 ? -69.541 -6.517 6.182 1.00 40.31 189 THR A N 1
ATOM 1477 C CA . THR A 1 189 ? -69.236 -7.873 6.678 1.00 40.31 189 THR A CA 1
ATOM 1478 C C . THR A 1 189 ? -70.524 -8.733 6.688 1.00 40.31 189 THR A C 1
ATOM 1480 O O . THR A 1 189 ? -71.604 -8.224 6.387 1.00 40.31 189 THR A O 1
ATOM 1483 N N . PRO A 1 190 ? -70.488 -10.002 7.125 1.00 40.75 190 PRO A N 1
ATOM 1484 C CA . PRO A 1 190 ? -70.033 -11.197 6.418 1.00 40.75 190 PRO A CA 1
ATOM 1485 C C . PRO A 1 190 ? -71.206 -12.186 6.201 1.00 40.75 190 PRO A C 1
ATOM 1487 O O . PRO A 1 190 ? -72.067 -12.320 7.065 1.00 40.75 190 PRO A O 1
ATOM 1490 N N . SER A 1 191 ? -71.237 -12.932 5.092 1.00 36.31 191 SER A N 1
ATOM 1491 C CA . SER A 1 191 ? -72.230 -14.008 4.915 1.00 36.31 191 SER A CA 1
ATOM 1492 C C . SER A 1 191 ? -71.586 -15.376 5.064 1.00 36.31 191 SER A C 1
ATOM 1494 O O . SER A 1 191 ? -70.737 -15.779 4.271 1.00 36.31 191 SER A O 1
ATOM 1496 N N . GLU A 1 192 ? -72.062 -16.075 6.084 1.00 39.81 192 GLU A N 1
ATOM 1497 C CA . GLU A 1 192 ? -72.000 -17.514 6.291 1.00 39.81 192 GLU A CA 1
ATOM 1498 C C . GLU A 1 192 ? -72.544 -18.305 5.082 1.00 39.81 192 GLU A C 1
ATOM 1500 O O . GLU A 1 192 ? -73.256 -17.769 4.230 1.00 39.81 192 GLU A O 1
ATOM 1505 N N . ASN A 1 193 ? -72.273 -19.615 5.117 1.00 37.09 193 ASN A N 1
ATOM 1506 C CA . ASN A 1 193 ? -72.854 -20.705 4.321 1.00 37.09 193 ASN A CA 1
ATOM 1507 C C . ASN A 1 193 ? -72.208 -21.000 2.961 1.00 37.09 193 ASN A C 1
ATOM 1509 O O . ASN A 1 193 ? -72.728 -20.657 1.903 1.00 37.09 193 ASN A O 1
ATOM 1513 N N . MET A 1 194 ? -71.135 -21.796 2.998 1.00 36.97 194 MET A N 1
ATOM 1514 C CA . MET A 1 194 ? -70.885 -22.776 1.939 1.00 36.97 194 MET A CA 1
ATOM 1515 C C . MET A 1 194 ? -71.432 -24.123 2.407 1.00 36.97 194 MET A C 1
ATOM 1517 O O . MET A 1 194 ? -70.758 -24.869 3.112 1.00 36.97 194 MET A O 1
ATOM 1521 N N . ASP A 1 195 ? -72.668 -24.408 2.008 1.00 43.09 195 ASP A N 1
ATOM 1522 C CA . ASP A 1 195 ? -73.220 -25.754 2.021 1.00 43.09 195 ASP A CA 1
ATOM 1523 C C . ASP A 1 195 ? -74.023 -25.965 0.719 1.00 43.09 195 ASP A C 1
ATOM 1525 O O . ASP A 1 195 ? -75.075 -25.362 0.515 1.00 43.09 195 ASP A O 1
ATOM 1529 N N . LYS A 1 196 ? -73.494 -26.874 -0.115 1.00 42.22 196 LYS A N 1
ATOM 1530 C CA . LYS A 1 196 ? -74.167 -27.729 -1.120 1.00 42.22 196 LYS A CA 1
ATOM 1531 C C . LYS A 1 196 ? -74.563 -27.182 -2.504 1.00 42.22 196 LYS A C 1
ATOM 1533 O O . LYS A 1 196 ? -74.821 -26.002 -2.694 1.00 42.22 196 LYS A O 1
ATOM 1538 N N . PHE A 1 197 ? -74.686 -28.176 -3.405 1.00 37.84 197 PHE A N 1
ATOM 1539 C CA . PHE A 1 197 ? -75.057 -28.223 -4.835 1.00 37.84 197 PHE A CA 1
ATOM 1540 C C . PHE A 1 197 ? -73.838 -28.177 -5.782 1.00 37.84 197 PHE A C 1
ATOM 1542 O O . PHE A 1 197 ? -73.072 -27.226 -5.735 1.00 37.84 197 PHE A O 1
ATOM 1549 N N . VAL A 1 198 ? -73.551 -29.165 -6.645 1.00 43.41 198 VAL A N 1
ATOM 1550 C CA . VAL A 1 198 ? -74.260 -30.354 -7.176 1.00 43.41 198 VAL A CA 1
ATOM 1551 C C . VAL A 1 198 ? -73.217 -31.424 -7.495 1.00 43.41 198 VAL A C 1
ATOM 1553 O O . VAL A 1 198 ? -72.130 -31.032 -7.973 1.00 43.41 198 VAL A O 1
#

Foldseek 3Di:
DVVVVVVVVVVVVVVVVVVVVVVVVVVVVVVVVVVVVVVCVVVVCPDLDQPPPQPWQPDDVVSLVVNQVVLVPVVNLLSLLQNLLVQDDQALLRSCLRSVNRHYPLVLLLLEACCCPPPHDHPVPGSVVVSPLSSLCPHPNRVPDDPVRNNVSRRVVSVCSNCPVPCPPPVPDPPPDDDDDDDDDDDDDDDDDDDDDD

pLDDT: mean 80.6, std 21.15, range [31.05, 97.06]

Sequence (198 aa):
ESVNLQMIANLLATVISNQEDIKKTQAMHTAQIQSIRRKLDLNDHISPDLPEGIPLPAKSMEEIDILTQKLENPRIKKIVAKHIADIGGENLRNFIMRSMPMLLDSLVARSFNLTGQKGKQSFKTNALHLVLWSAVKLNPSTKNCTQKEIETELSTWFANSRDRGSNSRRSGKVAVNVNSTELDADYLTPSENMDKFV

Secondary structure (DSSP, 8-state):
-HHHHHHHHHHHHHHHHHHHHHHHHHHHHHHHHHHHHHHHHHH----SSPPTT---SB-SHHHHHHHHHHTTSHHHHHHHHHHHHHT--SSHHHHHHHHHHHHB-HHHHHTEESS--TTPEESTTSHHHHHHHHHHHHSTTTTT--HHHHHHHHHHHHHHGGGGGTGGGSS---------------------------